Protein AF-A0A2D4EUS8-F1 (afdb_monomer_lite)

Structure (mmCIF, N/CA/C/O backbone):
data_AF-A0A2D4EUS8-F1
#
_entry.id   AF-A0A2D4EUS8-F1
#
loop_
_atom_site.group_PDB
_atom_site.id
_atom_site.type_symbol
_atom_site.label_atom_id
_atom_site.label_alt_id
_atom_site.label_comp_id
_atom_site.label_asym_id
_atom_site.label_entity_id
_atom_site.label_seq_id
_atom_site.pdbx_PDB_ins_code
_atom_site.Cartn_x
_atom_site.Cartn_y
_atom_site.Cartn_z
_atom_site.occupancy
_atom_site.B_iso_or_equiv
_atom_site.auth_seq_id
_atom_site.auth_comp_id
_atom_site.auth_asym_id
_atom_site.auth_atom_id
_atom_site.pdbx_PDB_model_num
ATOM 1 N N . MET A 1 1 ? 1.108 4.127 0.262 1.00 89.00 1 MET A N 1
ATOM 2 C CA . MET A 1 1 ? 2.359 3.392 0.564 1.00 89.00 1 MET A CA 1
ATOM 3 C C . MET A 1 1 ? 3.486 3.825 -0.360 1.00 89.00 1 MET A C 1
ATOM 5 O O . MET A 1 1 ? 4.597 3.992 0.119 1.00 89.00 1 MET A O 1
ATOM 9 N N . ASP A 1 2 ? 3.203 4.086 -1.638 1.00 88.81 2 ASP A N 1
ATOM 10 C CA . ASP A 1 2 ? 4.191 4.491 -2.652 1.00 88.81 2 ASP A CA 1
ATOM 11 C C . ASP A 1 2 ? 5.095 5.674 -2.253 1.00 88.81 2 ASP A C 1
ATOM 13 O O . ASP A 1 2 ? 6.263 5.710 -2.619 1.00 88.81 2 ASP A O 1
ATOM 17 N N . SER A 1 3 ? 4.615 6.614 -1.435 1.00 90.88 3 SER A N 1
ATOM 18 C CA . SER A 1 3 ? 5.456 7.671 -0.846 1.00 90.88 3 SER A CA 1
ATOM 19 C C . SER A 1 3 ? 6.712 7.147 -0.132 1.00 90.88 3 SER A C 1
ATOM 21 O O . SER A 1 3 ? 7.719 7.844 -0.062 1.00 90.88 3 SER A O 1
ATOM 23 N N . PHE A 1 4 ? 6.666 5.925 0.398 1.00 93.81 4 PHE A N 1
ATOM 24 C CA . PHE A 1 4 ? 7.693 5.336 1.254 1.00 93.81 4 PHE A CA 1
ATOM 25 C C . PHE A 1 4 ? 8.655 4.400 0.508 1.00 93.81 4 PHE A C 1
ATOM 27 O O . PHE A 1 4 ? 9.356 3.621 1.151 1.00 93.81 4 PHE A O 1
ATOM 34 N N . TYR A 1 5 ? 8.751 4.473 -0.825 1.00 93.38 5 TYR A N 1
ATOM 35 C CA . TYR A 1 5 ? 9.851 3.817 -1.543 1.00 93.38 5 TYR A CA 1
ATOM 36 C C . TYR A 1 5 ? 11.209 4.268 -0.997 1.00 93.38 5 TYR A C 1
ATOM 38 O O . TYR A 1 5 ? 11.396 5.438 -0.642 1.00 93.38 5 TYR A O 1
ATOM 46 N N . LYS A 1 6 ? 12.170 3.348 -0.900 1.00 92.44 6 LYS A N 1
ATOM 47 C CA . LYS A 1 6 ? 13.540 3.655 -0.477 1.00 92.44 6 LYS A CA 1
ATOM 48 C C . LYS A 1 6 ? 14.249 4.531 -1.506 1.00 92.44 6 LYS A C 1
ATOM 50 O O . LYS A 1 6 ? 13.960 4.496 -2.701 1.00 92.44 6 LYS A O 1
ATOM 55 N N . VAL A 1 7 ? 15.216 5.307 -1.025 1.00 88.81 7 VAL A N 1
ATOM 56 C CA . VAL A 1 7 ? 16.141 6.024 -1.905 1.00 88.81 7 VAL A CA 1
ATOM 57 C C . VAL A 1 7 ? 17.074 5.000 -2.547 1.00 88.81 7 VAL A C 1
ATOM 59 O O . VAL A 1 7 ? 17.738 4.231 -1.852 1.00 88.81 7 VAL A O 1
ATOM 62 N N . LEU A 1 8 ? 17.090 4.969 -3.877 1.00 89.44 8 LEU A N 1
ATOM 63 C CA . LEU A 1 8 ? 17.915 4.045 -4.647 1.00 89.44 8 LEU A CA 1
ATOM 64 C C . LEU A 1 8 ? 19.364 4.546 -4.717 1.00 89.44 8 LEU A C 1
ATOM 66 O O . LEU A 1 8 ? 19.601 5.744 -4.878 1.00 89.44 8 LEU A O 1
ATOM 70 N N . ASN A 1 9 ? 20.325 3.623 -4.627 1.00 90.31 9 ASN A N 1
ATOM 71 C CA . ASN A 1 9 ? 21.724 3.907 -4.953 1.00 90.31 9 ASN A CA 1
ATOM 72 C C . ASN A 1 9 ? 21.897 4.035 -6.480 1.00 90.31 9 ASN A C 1
ATOM 74 O O . ASN A 1 9 ? 20.986 3.710 -7.240 1.00 90.31 9 ASN A O 1
ATOM 78 N N . LYS A 1 10 ? 23.067 4.499 -6.932 1.00 89.12 10 LYS A N 1
ATOM 79 C CA . LYS A 1 10 ? 23.323 4.763 -8.357 1.00 89.12 10 LYS A CA 1
ATOM 80 C C . LYS A 1 10 ? 23.057 3.540 -9.250 1.00 89.12 10 LYS A C 1
ATOM 82 O O . LYS A 1 10 ? 22.355 3.655 -10.244 1.00 89.12 10 LYS A O 1
ATOM 87 N N . GLU A 1 11 ? 23.526 2.366 -8.836 1.00 89.31 11 GLU A N 1
ATOM 88 C CA . GLU A 1 11 ? 23.312 1.107 -9.563 1.00 89.31 11 GLU A CA 1
ATOM 89 C C . GLU A 1 11 ? 21.820 0.755 -9.698 1.00 89.31 11 GLU A C 1
ATOM 91 O O . GLU A 1 11 ? 21.334 0.459 -10.788 1.00 89.31 11 GLU A O 1
ATOM 96 N N . LYS A 1 12 ? 21.047 0.849 -8.608 1.00 88.81 12 LYS A N 1
ATOM 97 C CA . LYS A 1 12 ? 19.600 0.583 -8.637 1.00 88.81 12 LYS A CA 1
ATOM 98 C C . LYS A 1 12 ? 18.831 1.636 -9.433 1.00 88.81 12 LYS A C 1
ATOM 100 O O . LYS A 1 12 ? 17.795 1.309 -10.003 1.00 88.81 12 LYS A O 1
ATOM 105 N N . GLN A 1 13 ? 19.309 2.881 -9.488 1.00 87.75 13 GLN A N 1
ATOM 106 C CA . GLN A 1 13 ? 18.720 3.915 -10.347 1.00 87.75 13 GLN A CA 1
ATOM 107 C C . GLN A 1 13 ? 18.917 3.590 -11.829 1.00 87.75 13 GLN A C 1
ATOM 109 O O . GLN A 1 13 ? 17.967 3.701 -12.601 1.00 87.75 13 GLN A O 1
ATOM 114 N N . GLU A 1 14 ? 20.108 3.132 -12.218 1.00 88.44 14 GLU A N 1
ATOM 115 C CA . GLU A 1 14 ? 20.389 2.683 -13.587 1.00 88.44 14 GLU A CA 1
ATOM 116 C C . GLU A 1 14 ? 19.516 1.471 -13.957 1.00 88.44 14 GLU A C 1
ATOM 118 O O . GLU A 1 14 ? 18.881 1.456 -15.013 1.00 88.44 14 GLU A O 1
ATOM 123 N N . GLN A 1 15 ? 19.375 0.501 -13.046 1.00 87.44 15 GLN A N 1
ATOM 124 C CA . GLN A 1 15 ? 18.443 -0.619 -13.221 1.00 87.44 15 GLN A CA 1
ATOM 125 C C . GLN A 1 15 ? 16.993 -0.136 -13.363 1.00 87.44 15 GLN A C 1
ATOM 127 O O . GLN A 1 15 ? 16.276 -0.595 -14.250 1.00 87.44 15 GLN A O 1
ATOM 132 N N . ALA A 1 16 ? 16.546 0.805 -12.530 1.00 85.38 16 ALA A N 1
ATOM 133 C CA . ALA A 1 16 ? 15.191 1.345 -12.591 1.00 85.38 16 ALA A CA 1
ATOM 134 C C . ALA A 1 16 ? 14.905 2.064 -13.918 1.00 85.38 16 ALA A C 1
ATOM 136 O O . ALA A 1 16 ? 13.847 1.835 -14.506 1.00 85.38 16 ALA A O 1
ATOM 137 N N . ALA A 1 17 ? 15.857 2.857 -14.421 1.00 83.44 17 ALA A N 1
ATOM 138 C CA . ALA A 1 17 ? 15.754 3.535 -15.713 1.00 83.44 17 ALA A CA 1
ATOM 139 C C . ALA A 1 17 ? 15.597 2.541 -16.879 1.00 83.44 17 ALA A C 1
ATOM 141 O O . ALA A 1 17 ? 14.839 2.789 -17.815 1.00 83.44 17 ALA A O 1
ATOM 142 N N . CYS A 1 18 ? 16.240 1.376 -16.781 1.00 84.12 18 CYS A N 1
ATOM 143 C CA . CYS A 1 18 ? 16.125 0.287 -17.752 1.00 84.12 18 CYS A CA 1
ATOM 144 C C . CYS A 1 18 ? 14.914 -0.643 -17.520 1.00 84.12 18 CYS A C 1
ATOM 146 O O . CYS A 1 18 ? 14.775 -1.644 -18.223 1.00 84.12 18 CYS A O 1
ATOM 148 N N . ASN A 1 19 ? 14.024 -0.335 -16.566 1.00 82.56 19 ASN A N 1
ATOM 149 C CA . ASN A 1 19 ? 12.919 -1.201 -16.116 1.00 82.56 19 ASN A CA 1
ATOM 150 C C . ASN A 1 19 ? 13.371 -2.572 -15.564 1.00 82.56 19 ASN A C 1
ATOM 152 O O . ASN A 1 19 ? 12.622 -3.546 -15.614 1.00 82.56 19 ASN A O 1
ATOM 156 N N . GLU A 1 20 ? 14.582 -2.636 -15.014 1.00 87.50 20 GLU A N 1
ATOM 157 C CA . GLU A 1 20 ? 15.247 -3.829 -14.471 1.00 87.50 20 GLU A CA 1
ATOM 158 C C . GLU A 1 20 ? 15.265 -3.873 -12.931 1.00 87.50 20 GLU A C 1
ATOM 160 O O . GLU A 1 20 ? 15.902 -4.742 -12.340 1.00 87.50 20 GLU A O 1
ATOM 165 N N . TYR A 1 21 ? 14.559 -2.956 -12.263 1.00 88.31 21 TYR A N 1
ATOM 166 C CA . TYR A 1 21 ? 14.436 -2.922 -10.804 1.00 88.31 21 TYR A CA 1
ATOM 167 C C . TYR A 1 21 ? 13.045 -3.376 -10.334 1.00 88.31 21 TYR A C 1
ATOM 169 O O . TYR A 1 21 ? 12.018 -2.934 -10.863 1.00 88.31 21 TYR A O 1
ATOM 177 N N . ASN A 1 22 ? 13.011 -4.232 -9.307 1.00 90.31 22 ASN A N 1
ATOM 178 C CA . ASN A 1 22 ? 11.773 -4.749 -8.728 1.00 90.31 22 ASN A CA 1
ATOM 179 C C . ASN A 1 22 ? 11.226 -3.812 -7.639 1.00 90.31 22 ASN A C 1
ATOM 181 O O . ASN A 1 22 ? 11.621 -3.890 -6.476 1.00 90.31 22 ASN A O 1
ATOM 185 N N . PHE A 1 23 ? 10.290 -2.945 -8.023 1.00 89.81 23 PHE A N 1
ATOM 186 C CA . PHE A 1 23 ? 9.571 -2.067 -7.094 1.00 89.81 23 PHE A CA 1
ATOM 187 C C . PHE A 1 23 ? 8.483 -2.793 -6.290 1.00 89.81 23 PHE A C 1
ATOM 189 O O . PHE A 1 23 ? 8.034 -2.282 -5.274 1.00 89.81 23 PHE A O 1
ATOM 196 N N . ASP A 1 24 ? 8.069 -3.984 -6.710 1.00 90.75 24 ASP A N 1
ATOM 197 C CA . ASP A 1 24 ? 7.002 -4.744 -6.061 1.00 90.75 24 ASP A CA 1
ATOM 198 C C . ASP A 1 24 ? 7.549 -5.704 -4.977 1.00 90.75 24 ASP A C 1
ATOM 200 O O . ASP A 1 24 ? 6.788 -6.429 -4.342 1.00 90.75 24 ASP A O 1
ATOM 204 N N . HIS A 1 25 ? 8.866 -5.701 -4.726 1.00 93.12 25 HIS A N 1
ATOM 205 C CA . HIS A 1 25 ? 9.494 -6.457 -3.638 1.00 93.12 25 HIS A CA 1
ATOM 206 C C . HIS A 1 25 ? 9.389 -5.702 -2.294 1.00 93.12 25 HIS A C 1
ATOM 208 O O . HIS A 1 25 ? 9.617 -4.488 -2.274 1.00 93.12 25 HIS A O 1
ATOM 214 N N . PRO A 1 26 ? 9.153 -6.379 -1.148 1.00 92.94 26 PRO A N 1
ATOM 215 C CA . PRO A 1 26 ? 9.093 -5.731 0.170 1.00 92.94 26 PRO A CA 1
ATOM 216 C C . PRO A 1 26 ? 10.292 -4.829 0.490 1.00 92.94 26 PRO A C 1
ATOM 218 O O . PRO A 1 26 ? 10.122 -3.725 1.005 1.00 92.94 26 PRO A O 1
ATOM 221 N N . ASP A 1 27 ? 11.501 -5.235 0.100 1.00 92.81 27 ASP A N 1
ATOM 222 C CA . ASP A 1 27 ? 12.717 -4.445 0.341 1.00 92.81 27 ASP A CA 1
ATOM 223 C C . ASP A 1 27 ? 12.752 -3.091 -0.370 1.00 92.81 27 ASP A C 1
ATOM 225 O O . ASP A 1 27 ? 13.546 -2.235 0.034 1.00 92.81 27 ASP A O 1
ATOM 229 N N . ALA A 1 28 ? 11.924 -2.875 -1.396 1.00 92.69 28 ALA A N 1
ATOM 230 C CA . ALA A 1 28 ? 11.816 -1.587 -2.073 1.00 92.69 28 ALA A CA 1
ATOM 231 C C . ALA A 1 28 ? 11.189 -0.510 -1.169 1.00 92.69 28 ALA A C 1
ATOM 233 O O . ALA A 1 28 ? 11.387 0.682 -1.410 1.00 92.69 28 ALA A O 1
ATOM 234 N N . PHE A 1 29 ? 10.477 -0.909 -0.110 1.00 94.38 29 PHE A N 1
ATOM 235 C CA . PHE A 1 29 ? 9.773 -0.010 0.797 1.00 94.38 29 PHE A CA 1
ATOM 236 C C . PHE A 1 29 ? 10.516 0.196 2.116 1.00 94.38 29 PHE A C 1
ATOM 238 O O . PHE A 1 29 ? 11.162 -0.695 2.668 1.00 94.38 29 PHE A O 1
ATOM 245 N N . ASP A 1 30 ? 10.407 1.413 2.632 1.00 94.88 30 ASP A N 1
ATOM 246 C CA . ASP A 1 30 ? 10.913 1.843 3.929 1.00 94.88 30 ASP A CA 1
ATOM 247 C C . ASP A 1 30 ? 9.823 1.646 4.995 1.00 94.88 30 ASP A C 1
ATOM 249 O O . ASP A 1 30 ? 9.085 2.574 5.344 1.00 94.88 30 ASP A O 1
ATOM 253 N N . PHE A 1 31 ? 9.660 0.395 5.443 1.00 94.50 31 PHE A N 1
ATOM 254 C CA . PHE A 1 31 ? 8.632 0.025 6.421 1.00 94.50 31 PHE A CA 1
ATOM 255 C C . PHE A 1 31 ? 8.837 0.709 7.774 1.00 94.50 31 PHE A C 1
ATOM 257 O O . PHE A 1 31 ? 7.851 1.113 8.384 1.00 94.50 31 PHE A O 1
ATOM 264 N N . ASP A 1 32 ? 10.081 0.911 8.211 1.00 94.88 32 ASP A N 1
ATOM 265 C CA . ASP A 1 32 ? 10.383 1.568 9.486 1.00 94.88 32 ASP A CA 1
ATOM 266 C C . ASP A 1 32 ? 9.883 3.017 9.487 1.00 94.88 32 ASP A C 1
ATOM 268 O O . ASP A 1 32 ? 9.164 3.446 10.400 1.00 94.88 32 ASP A O 1
ATOM 272 N N . LEU A 1 33 ? 10.184 3.771 8.419 1.00 94.25 33 LEU A N 1
ATOM 273 C CA . LEU A 1 33 ? 9.666 5.127 8.251 1.00 94.25 33 LEU A CA 1
ATOM 274 C C . LEU A 1 33 ? 8.136 5.127 8.197 1.00 94.25 33 LEU A C 1
ATOM 276 O O . LEU A 1 33 ? 7.499 5.934 8.877 1.00 94.25 33 LEU A O 1
ATOM 280 N N . LEU A 1 34 ? 7.545 4.213 7.428 1.00 94.50 34 LEU A N 1
ATOM 281 C CA . LEU A 1 34 ? 6.099 4.096 7.259 1.00 94.50 34 LEU A CA 1
ATOM 282 C C . LEU A 1 34 ? 5.384 3.827 8.592 1.00 94.50 34 LEU A C 1
ATOM 284 O O . LEU A 1 34 ? 4.454 4.554 8.949 1.00 94.50 34 LEU A O 1
ATOM 288 N N . ILE A 1 35 ? 5.846 2.834 9.353 1.00 95.50 35 ILE A N 1
ATOM 289 C CA . ILE A 1 35 ? 5.314 2.461 10.670 1.00 95.50 35 ILE A CA 1
ATOM 290 C C . ILE A 1 35 ? 5.446 3.636 11.640 1.00 95.50 35 ILE A C 1
ATOM 292 O O . ILE A 1 35 ? 4.489 3.973 12.343 1.00 95.50 35 ILE A O 1
ATOM 296 N N . SER A 1 36 ? 6.596 4.320 11.646 1.00 95.25 36 SER A N 1
ATOM 297 C CA . SER A 1 36 ? 6.806 5.491 12.503 1.00 95.25 36 SER A CA 1
ATOM 298 C C . SER A 1 36 ? 5.823 6.629 12.194 1.00 95.25 36 SER A C 1
ATOM 300 O O . SER A 1 36 ? 5.331 7.295 13.110 1.00 95.25 36 SER A O 1
ATOM 302 N N . VAL A 1 37 ? 5.506 6.843 10.913 1.00 94.06 37 VAL A N 1
ATOM 303 C CA . VAL A 1 37 ? 4.560 7.868 10.464 1.00 94.06 37 VAL A CA 1
ATOM 304 C C . VAL A 1 37 ? 3.134 7.486 10.842 1.00 94.06 37 VAL A C 1
ATOM 306 O O . VAL A 1 37 ? 2.423 8.318 11.404 1.00 94.06 37 VAL A O 1
ATOM 309 N N . LEU A 1 38 ? 2.724 6.237 10.608 1.00 93.06 38 LEU A N 1
ATOM 310 C CA . LEU A 1 38 ? 1.387 5.769 10.980 1.00 93.06 38 LEU A CA 1
ATOM 311 C C . LEU A 1 38 ? 1.153 5.810 12.491 1.00 93.06 38 LEU A C 1
ATOM 313 O O . LEU A 1 38 ? 0.083 6.235 12.917 1.00 93.06 38 LEU A O 1
ATOM 317 N N . ARG A 1 39 ? 2.150 5.458 13.313 1.00 94.31 39 ARG A N 1
ATOM 318 C CA . ARG A 1 39 ? 2.056 5.595 14.778 1.00 94.31 39 ARG A CA 1
ATOM 319 C C . ARG A 1 39 ? 1.792 7.038 15.201 1.00 94.31 39 ARG A C 1
ATOM 321 O O . ARG A 1 39 ? 0.846 7.297 15.938 1.00 94.31 39 ARG A O 1
ATOM 328 N N . LYS A 1 40 ? 2.574 7.988 14.678 1.00 92.94 40 LYS A N 1
ATOM 329 C CA . LYS A 1 40 ? 2.393 9.423 14.965 1.00 92.94 40 LYS A CA 1
ATOM 330 C C . LYS A 1 40 ? 1.029 9.936 14.507 1.00 92.94 40 LYS A C 1
ATOM 332 O O . LYS A 1 40 ? 0.410 10.726 15.214 1.00 92.94 40 LYS A O 1
ATOM 337 N N . LEU A 1 41 ? 0.562 9.480 13.347 1.00 91.38 41 LEU A N 1
ATOM 338 C CA . LEU A 1 41 ? -0.759 9.828 12.840 1.00 91.38 41 LEU A CA 1
ATOM 339 C C . LEU A 1 41 ? -1.884 9.272 13.719 1.00 91.38 41 LEU A C 1
ATOM 341 O O . LEU A 1 41 ? -2.826 10.009 14.000 1.00 91.38 41 LEU A O 1
ATOM 345 N N . LYS A 1 42 ? -1.772 8.021 14.198 1.00 88.38 42 LYS A N 1
ATOM 346 C CA . LYS A 1 42 ? -2.721 7.458 15.172 1.00 88.38 42 LYS A CA 1
ATOM 347 C C . LYS A 1 42 ? -2.741 8.314 16.440 1.00 88.38 42 LYS A C 1
ATOM 349 O O . LYS A 1 42 ? -3.813 8.683 16.890 1.00 88.38 42 LYS A O 1
ATOM 354 N N . GLU A 1 43 ? -1.588 8.757 16.941 1.00 89.75 43 GLU A N 1
ATOM 355 C CA . GLU A 1 43 ? -1.489 9.690 18.080 1.00 89.75 43 GLU A CA 1
ATOM 356 C C . GLU A 1 43 ? -2.063 11.104 17.818 1.00 89.75 43 GLU A C 1
ATOM 358 O O . GLU A 1 43 ? -1.983 11.966 18.694 1.00 89.75 43 GLU A O 1
ATOM 363 N N . GLY A 1 44 ? -2.606 11.383 16.627 1.00 85.94 44 GLY A N 1
ATOM 364 C CA . GLY A 1 44 ? -3.165 12.686 16.259 1.00 85.94 44 GLY A CA 1
ATOM 365 C C . GLY A 1 44 ? -2.111 13.759 15.967 1.00 85.94 44 GLY A C 1
ATOM 366 O O . GLY A 1 44 ? -2.446 14.936 15.823 1.00 85.94 44 GLY A O 1
ATOM 367 N N . LYS A 1 45 ? -0.830 13.385 15.871 1.00 88.75 45 LYS A N 1
ATOM 368 C CA . LYS A 1 45 ? 0.261 14.321 15.579 1.00 88.75 45 LYS A CA 1
ATOM 369 C C . LYS A 1 45 ? 0.327 14.608 14.083 1.00 88.75 45 LYS A C 1
ATOM 371 O O . LYS A 1 45 ? 0.110 13.728 13.252 1.00 88.75 45 LYS A O 1
ATOM 376 N N . SER A 1 46 ? 0.691 15.839 13.735 1.00 90.88 46 SER A N 1
ATOM 377 C CA . SER A 1 46 ? 1.034 16.172 12.356 1.00 90.88 46 SER A CA 1
ATOM 378 C C . SER A 1 46 ? 2.354 15.510 11.959 1.00 90.88 46 SER A C 1
ATOM 380 O O . SER A 1 46 ? 3.304 15.419 12.742 1.00 90.88 46 SER A O 1
ATOM 382 N N . VAL A 1 47 ? 2.412 15.031 10.722 1.00 93.06 47 VAL A N 1
ATOM 383 C CA . VAL A 1 47 ? 3.571 14.326 10.170 1.00 93.06 47 VAL A CA 1
ATOM 384 C C . VAL A 1 47 ? 3.945 14.903 8.815 1.00 93.06 47 VAL A C 1
ATOM 386 O O . VAL A 1 47 ? 3.108 15.419 8.075 1.00 93.06 47 VAL A O 1
ATOM 389 N N . LYS A 1 48 ? 5.226 14.783 8.477 1.00 91.62 48 LYS A N 1
ATOM 390 C CA . LYS A 1 48 ? 5.733 15.054 7.135 1.00 91.62 48 LYS A CA 1
ATOM 391 C C . LYS A 1 48 ? 5.861 13.728 6.399 1.00 91.62 48 LYS A C 1
ATOM 393 O O . LYS A 1 48 ? 6.572 12.839 6.862 1.00 91.62 48 LYS A O 1
ATOM 398 N N . VAL A 1 49 ? 5.179 13.606 5.270 1.00 91.75 49 VAL A N 1
ATOM 399 C CA . VAL A 1 49 ? 5.215 12.434 4.395 1.00 91.75 49 VAL A CA 1
ATOM 400 C C . VAL A 1 49 ? 6.044 12.768 3.156 1.00 91.75 49 VAL A C 1
ATOM 402 O O . VAL A 1 49 ? 5.834 13.830 2.562 1.00 91.75 49 VAL A O 1
ATOM 405 N N . PRO A 1 50 ? 6.997 11.907 2.765 1.00 91.62 50 PRO A N 1
ATOM 406 C CA . PRO A 1 50 ? 7.788 12.128 1.562 1.00 91.62 50 PRO A CA 1
ATOM 407 C C . PRO A 1 50 ? 6.910 12.048 0.306 1.00 91.62 50 PRO A C 1
ATOM 409 O O . PRO A 1 50 ? 5.944 11.282 0.241 1.00 91.62 50 PRO A O 1
ATOM 412 N N . VAL A 1 51 ? 7.255 12.832 -0.711 1.00 89.12 51 VAL A N 1
ATOM 413 C CA . VAL A 1 51 ? 6.647 12.725 -2.043 1.00 89.12 51 VAL A CA 1
ATOM 414 C C . VAL A 1 51 ? 7.591 11.919 -2.929 1.00 89.12 51 VAL A C 1
ATOM 416 O O . VAL A 1 51 ? 8.769 12.254 -3.033 1.00 89.12 51 VAL A O 1
ATOM 419 N N . TYR A 1 52 ? 7.098 10.844 -3.543 1.00 88.00 52 TYR A N 1
ATOM 420 C CA . TYR A 1 52 ? 7.888 10.012 -4.452 1.00 88.00 52 TYR A CA 1
ATOM 421 C C . TYR A 1 52 ? 7.581 10.369 -5.905 1.00 88.00 52 TYR A C 1
ATOM 423 O O . TYR A 1 52 ? 6.414 10.431 -6.294 1.00 88.00 52 TYR A O 1
ATOM 431 N N . ASP A 1 53 ? 8.626 10.583 -6.700 1.00 84.56 53 ASP A N 1
ATOM 432 C CA . ASP A 1 53 ? 8.517 10.835 -8.131 1.00 84.56 53 ASP A CA 1
ATOM 433 C C . ASP A 1 53 ? 8.818 9.553 -8.918 1.00 84.56 53 ASP A C 1
ATOM 435 O O . ASP A 1 53 ? 9.928 9.016 -8.907 1.00 84.56 53 ASP A O 1
ATOM 439 N N . PHE A 1 54 ? 7.802 9.069 -9.631 1.00 80.69 54 PHE A N 1
ATOM 440 C CA . PHE A 1 54 ? 7.875 7.858 -10.448 1.00 80.69 54 PHE A CA 1
ATOM 441 C C . PHE A 1 54 ? 8.643 8.046 -11.759 1.00 80.69 54 PHE A C 1
ATOM 443 O O . PHE A 1 54 ? 8.980 7.049 -12.394 1.00 80.69 54 PHE A O 1
ATOM 450 N N . THR A 1 55 ? 8.883 9.291 -12.172 1.00 79.62 55 THR A N 1
ATOM 451 C CA . THR A 1 55 ? 9.618 9.626 -13.398 1.00 79.62 55 THR A CA 1
ATOM 452 C C . THR A 1 55 ? 11.115 9.534 -13.146 1.00 79.62 55 THR A C 1
ATOM 454 O O . THR A 1 55 ? 11.839 8.898 -13.905 1.00 79.62 55 THR A O 1
ATOM 457 N N . THR A 1 56 ? 11.571 10.127 -12.041 1.00 80.81 56 THR A N 1
ATOM 458 C CA . THR A 1 56 ? 12.987 10.134 -11.642 1.00 80.81 56 THR A CA 1
ATOM 459 C C . THR A 1 56 ? 13.369 8.981 -10.713 1.00 80.81 56 THR A C 1
ATOM 461 O O . THR A 1 56 ? 14.535 8.851 -10.349 1.00 80.81 56 THR A O 1
ATOM 464 N N . HIS A 1 57 ? 12.406 8.144 -10.312 1.00 81.88 57 HIS A N 1
ATOM 465 C CA . HIS A 1 57 ? 12.598 7.041 -9.366 1.00 81.88 57 HIS A CA 1
ATOM 466 C C . HIS A 1 57 ? 13.231 7.472 -8.034 1.00 81.88 57 HIS A C 1
ATOM 468 O O . HIS A 1 57 ? 14.006 6.732 -7.418 1.00 81.88 57 HIS A O 1
ATOM 474 N N . SER A 1 58 ? 12.886 8.673 -7.567 1.00 85.88 58 SER A N 1
ATOM 475 C CA . SER A 1 58 ? 13.526 9.312 -6.420 1.00 85.88 58 SER A CA 1
ATOM 476 C C . SER A 1 58 ? 12.516 9.968 -5.474 1.00 85.88 58 SER A C 1
ATOM 478 O O . SER A 1 58 ? 11.365 10.227 -5.828 1.00 85.88 58 SER A O 1
ATOM 480 N N . ARG A 1 59 ? 12.939 10.224 -4.229 1.00 87.06 59 ARG A N 1
ATOM 481 C CA . ARG A 1 59 ? 12.157 11.043 -3.294 1.00 87.06 59 ARG A CA 1
ATOM 482 C C . ARG A 1 59 ? 12.371 12.517 -3.637 1.00 87.06 59 ARG A C 1
ATOM 484 O O . ARG A 1 59 ? 13.511 12.970 -3.727 1.00 87.06 59 ARG A O 1
ATOM 491 N N . SER A 1 60 ? 11.278 13.259 -3.769 1.00 86.50 60 SER A N 1
ATOM 492 C CA . SER A 1 60 ? 11.316 14.713 -3.891 1.00 86.50 60 SER A CA 1
ATOM 493 C C . SER A 1 60 ? 11.909 15.345 -2.628 1.00 86.50 60 SER A C 1
ATOM 495 O O . SER A 1 60 ? 11.833 14.791 -1.528 1.00 86.50 60 SER A O 1
ATOM 497 N N . LYS A 1 61 ? 12.480 16.544 -2.784 1.00 84.69 61 LYS A N 1
ATOM 498 C CA . LYS A 1 61 ? 12.895 17.389 -1.651 1.00 84.69 61 LYS A CA 1
ATOM 499 C C . LYS A 1 61 ? 11.691 17.940 -0.884 1.00 84.69 61 LYS A C 1
ATOM 501 O O . LYS A 1 61 ? 11.830 18.361 0.264 1.00 84.69 61 LYS A O 1
ATOM 506 N N . GLU A 1 62 ? 10.526 17.948 -1.521 1.00 86.94 62 GLU A N 1
ATOM 507 C CA . GLU A 1 62 ? 9.282 18.422 -0.940 1.00 86.94 62 GLU A CA 1
ATOM 508 C C . GLU A 1 62 ? 8.634 17.362 -0.051 1.00 86.94 62 GLU A C 1
ATOM 510 O O . GLU A 1 62 ? 8.642 16.161 -0.334 1.00 86.94 62 GLU A O 1
ATOM 515 N N . TRP A 1 63 ? 8.029 17.840 1.033 1.00 89.44 63 TRP A N 1
ATOM 516 C CA . TRP A 1 63 ? 7.316 17.015 1.994 1.00 89.44 63 TRP A CA 1
ATOM 517 C C . TRP A 1 63 ? 5.866 17.459 2.060 1.00 89.44 63 TRP A C 1
ATOM 519 O O . TRP A 1 63 ? 5.578 18.648 2.203 1.00 89.44 63 TRP A O 1
ATOM 529 N N . LYS A 1 64 ? 4.950 16.495 2.035 1.00 90.62 64 LYS A N 1
ATOM 530 C CA . LYS A 1 64 ? 3.533 16.750 2.265 1.00 90.62 64 LYS A CA 1
ATOM 531 C C . LYS A 1 64 ? 3.254 16.711 3.761 1.00 90.62 64 LYS A C 1
ATOM 533 O O . LYS A 1 64 ? 3.545 15.715 4.422 1.00 90.62 64 LYS A O 1
ATOM 538 N N . ILE A 1 65 ? 2.682 17.780 4.303 1.00 90.62 65 ILE A N 1
ATOM 539 C CA . ILE A 1 65 ? 2.221 17.793 5.693 1.00 90.62 65 ILE A CA 1
ATOM 540 C C . ILE A 1 65 ? 0.847 17.130 5.740 1.00 90.62 65 ILE A C 1
ATOM 542 O O . ILE A 1 65 ? -0.064 17.526 5.014 1.00 90.62 65 ILE A O 1
ATOM 546 N N . ILE A 1 66 ? 0.713 16.114 6.587 1.00 89.50 66 ILE A N 1
ATOM 547 C CA . ILE A 1 66 ? -0.558 15.452 6.870 1.00 89.50 66 ILE A CA 1
ATOM 548 C C . ILE A 1 66 ? -0.878 15.678 8.342 1.00 89.50 66 ILE A C 1
ATOM 550 O O . ILE A 1 66 ? -0.050 15.428 9.221 1.00 89.50 66 ILE A O 1
ATOM 554 N N . TYR A 1 67 ? -2.076 16.188 8.596 1.00 85.19 67 TYR A N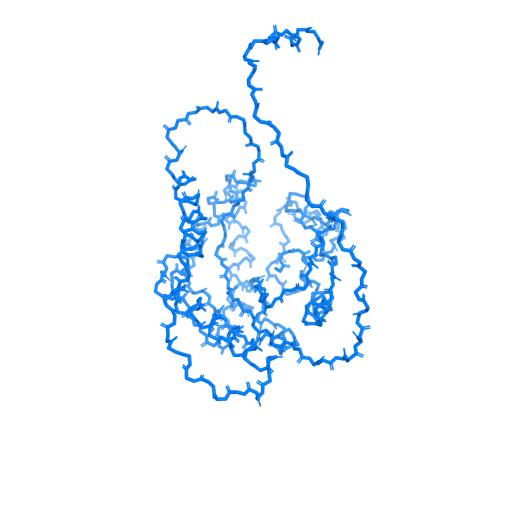 1
ATOM 555 C CA . TYR A 1 67 ? -2.600 16.385 9.940 1.00 85.19 67 TYR A CA 1
ATOM 556 C C . TYR A 1 67 ? -3.312 15.117 10.409 1.00 85.19 67 TYR A C 1
ATOM 558 O O . TYR A 1 67 ? -3.824 14.354 9.588 1.00 85.19 67 TYR A O 1
ATOM 566 N N . GLY A 1 68 ? -3.336 14.899 11.725 1.00 80.00 68 GLY A N 1
ATOM 567 C CA . GLY A 1 68 ? -4.127 13.824 12.312 1.00 80.00 68 GLY A CA 1
ATOM 568 C C . GLY A 1 68 ? -5.595 13.946 11.898 1.00 80.00 68 GLY A C 1
ATOM 569 O O . GLY A 1 68 ? -6.142 15.048 11.844 1.00 80.00 68 GLY A O 1
ATOM 570 N N . ALA A 1 69 ? -6.213 12.812 11.588 1.00 83.44 69 ALA A N 1
ATOM 571 C CA . ALA A 1 69 ? -7.610 12.713 11.194 1.00 83.44 69 ALA A CA 1
ATOM 572 C C . ALA A 1 69 ? -8.274 11.566 11.959 1.00 83.44 69 ALA A C 1
ATOM 574 O O . ALA A 1 69 ? -7.609 10.600 12.329 1.00 83.44 69 ALA A O 1
ATOM 575 N N . ASN A 1 70 ? -9.592 11.649 12.148 1.00 84.50 70 ASN A N 1
ATOM 576 C CA . ASN A 1 70 ? -10.360 10.597 12.825 1.00 84.50 70 ASN A CA 1
ATOM 577 C C . ASN A 1 70 ? -10.424 9.296 12.005 1.00 84.50 70 ASN A C 1
ATOM 579 O O . ASN A 1 70 ? -10.700 8.232 12.548 1.0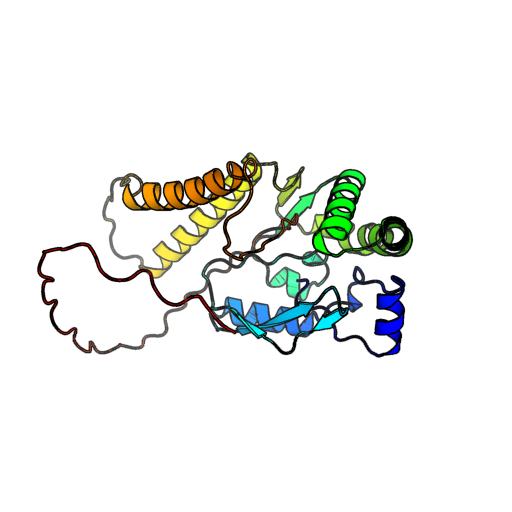0 84.50 70 ASN A O 1
ATOM 583 N N . VAL A 1 71 ? -10.191 9.388 10.692 1.00 87.56 71 VAL A N 1
ATOM 584 C CA . VAL A 1 71 ? -10.127 8.251 9.772 1.00 87.56 71 VAL A CA 1
ATOM 585 C C . VAL A 1 71 ? -8.885 8.397 8.913 1.00 87.56 71 VAL A C 1
ATOM 587 O O . VAL A 1 71 ? -8.652 9.460 8.335 1.00 87.56 71 VAL A O 1
ATOM 590 N N . ILE A 1 72 ? -8.110 7.319 8.803 1.00 90.31 72 ILE A N 1
ATOM 591 C CA . ILE A 1 72 ? -6.907 7.284 7.980 1.00 90.31 72 ILE A CA 1
ATOM 592 C C . ILE A 1 72 ? -7.037 6.137 6.990 1.00 90.31 72 ILE A C 1
ATOM 594 O O . ILE A 1 72 ? -7.031 4.959 7.342 1.00 90.31 72 ILE A O 1
ATOM 598 N N . VAL A 1 73 ? -7.126 6.490 5.713 1.00 91.38 73 VAL A N 1
ATOM 599 C CA . VAL A 1 73 ? -7.068 5.505 4.638 1.00 91.38 73 VAL A CA 1
ATOM 600 C C . VAL A 1 73 ? -5.604 5.300 4.278 1.00 91.38 73 VAL A C 1
ATOM 602 O O . VAL A 1 73 ? -4.967 6.175 3.691 1.00 91.38 73 VAL A O 1
ATOM 605 N N . PHE A 1 74 ? -5.069 4.148 4.667 1.00 92.38 74 PHE A N 1
ATOM 606 C CA . PHE A 1 74 ? -3.740 3.710 4.273 1.00 92.38 74 PHE A CA 1
ATOM 607 C C . PHE A 1 74 ? -3.862 2.678 3.152 1.00 92.38 74 PHE A C 1
ATOM 609 O O . PHE A 1 74 ? -4.552 1.676 3.307 1.00 92.38 74 PHE A O 1
ATOM 616 N N . GLU A 1 75 ? -3.193 2.945 2.032 1.00 91.19 75 GLU A N 1
ATOM 617 C CA . GLU A 1 75 ? -3.271 2.132 0.819 1.00 91.19 75 GLU A CA 1
ATOM 618 C C . GLU A 1 75 ? -1.897 1.727 0.304 1.00 91.19 75 GLU A C 1
ATOM 620 O O . GLU A 1 75 ? -0.933 2.483 0.454 1.00 91.19 75 GLU A O 1
ATOM 625 N N . GLY A 1 76 ? -1.804 0.546 -0.305 1.00 91.44 76 GLY A N 1
ATOM 626 C CA . GLY A 1 76 ? -0.565 0.027 -0.870 1.00 91.44 76 GLY A CA 1
ATOM 627 C C . GLY A 1 76 ? -0.630 -1.453 -1.217 1.00 91.44 76 GLY A C 1
ATOM 628 O O . GLY A 1 76 ? -1.347 -2.212 -0.568 1.00 91.44 76 GLY A O 1
ATOM 629 N N . ILE A 1 77 ? 0.175 -1.863 -2.199 1.00 91.88 77 ILE A N 1
ATOM 630 C CA . ILE A 1 77 ? 0.255 -3.250 -2.684 1.00 91.88 77 ILE A CA 1
ATOM 631 C C . ILE A 1 77 ? 0.781 -4.248 -1.641 1.00 91.88 77 ILE A C 1
ATOM 633 O O . ILE A 1 77 ? 0.453 -5.422 -1.709 1.00 91.88 77 ILE A O 1
ATOM 637 N N . LEU A 1 78 ? 1.570 -3.788 -0.666 1.00 93.06 78 LEU A N 1
ATOM 638 C CA . LEU A 1 78 ? 2.192 -4.617 0.374 1.00 93.06 78 LEU A CA 1
ATOM 639 C C . LEU A 1 78 ? 1.775 -4.169 1.782 1.00 93.06 78 LEU A C 1
ATOM 641 O O . LEU A 1 78 ? 2.512 -4.347 2.753 1.00 93.06 78 LEU A O 1
ATOM 645 N N . SER A 1 79 ? 0.579 -3.586 1.906 1.00 93.12 79 SER A N 1
ATOM 646 C CA . SER A 1 79 ? 0.057 -3.080 3.184 1.00 93.12 79 SER A CA 1
ATOM 647 C C . SER A 1 79 ? -0.072 -4.173 4.245 1.00 93.12 79 SER A C 1
ATOM 649 O O . SER A 1 79 ? 0.046 -3.894 5.435 1.00 93.12 79 SER A O 1
ATOM 651 N N . PHE A 1 80 ? -0.277 -5.420 3.816 1.00 93.44 80 PHE A N 1
ATOM 652 C CA . PHE A 1 80 ? -0.433 -6.584 4.688 1.00 93.44 80 PHE A CA 1
ATOM 653 C C . PHE A 1 80 ? 0.831 -7.455 4.774 1.00 93.44 80 PHE A C 1
ATOM 655 O O . PHE A 1 80 ? 0.816 -8.499 5.417 1.00 93.44 80 PHE A O 1
ATOM 662 N N . ALA A 1 81 ? 1.941 -7.047 4.149 1.00 91.19 81 ALA A N 1
ATOM 663 C CA . ALA A 1 81 ? 3.158 -7.860 4.105 1.00 91.19 81 ALA A CA 1
ATOM 664 C C . ALA A 1 81 ? 3.950 -7.838 5.426 1.00 91.19 81 ALA A C 1
ATOM 666 O O . ALA A 1 81 ? 4.620 -8.809 5.773 1.00 91.19 81 ALA A O 1
ATOM 667 N N . ASN A 1 82 ? 3.891 -6.732 6.174 1.00 94.31 82 ASN A N 1
ATOM 668 C CA . ASN A 1 82 ? 4.636 -6.559 7.420 1.00 94.31 82 ASN A CA 1
ATOM 669 C C . ASN A 1 82 ? 3.725 -6.767 8.645 1.00 94.31 82 ASN A C 1
ATOM 671 O O . ASN A 1 82 ? 2.679 -6.132 8.772 1.00 94.31 82 ASN A O 1
ATOM 675 N N . LYS A 1 83 ? 4.144 -7.635 9.576 1.00 93.69 83 LYS A N 1
ATOM 676 C CA . LYS A 1 83 ? 3.364 -7.987 10.777 1.00 93.69 83 LYS A CA 1
ATOM 677 C C . LYS A 1 83 ? 3.143 -6.812 11.734 1.00 93.69 83 LYS A C 1
ATOM 679 O O . LYS A 1 83 ? 2.069 -6.703 12.313 1.00 93.69 83 LYS A O 1
ATOM 684 N N . GLU A 1 84 ? 4.138 -5.948 11.909 1.00 95.00 84 GLU A N 1
ATOM 685 C CA . GLU A 1 84 ? 4.031 -4.769 12.776 1.00 95.00 84 GLU A CA 1
ATOM 686 C C . GLU A 1 84 ? 3.084 -3.732 12.165 1.00 95.00 84 GLU A C 1
ATOM 688 O O . GLU A 1 84 ? 2.259 -3.157 12.871 1.00 95.00 84 GL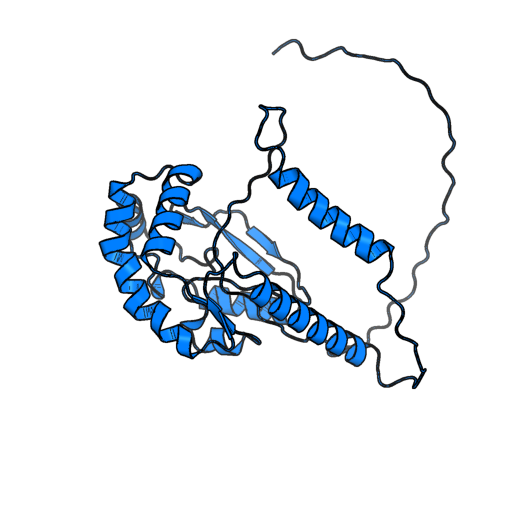U A O 1
ATOM 693 N N . LEU A 1 85 ? 3.134 -3.555 10.841 1.00 94.25 85 LEU A N 1
ATOM 694 C CA . LEU A 1 85 ? 2.176 -2.722 10.118 1.00 94.25 85 LEU A CA 1
ATOM 695 C C . LEU A 1 85 ? 0.747 -3.257 10.263 1.00 94.25 85 LEU A C 1
ATOM 697 O O . LEU A 1 85 ? -0.149 -2.486 10.593 1.00 94.25 85 LEU A O 1
ATOM 701 N N . LEU A 1 86 ? 0.541 -4.566 10.092 1.00 93.69 86 LEU A N 1
ATOM 702 C CA . LEU A 1 86 ? -0.767 -5.210 10.252 1.00 93.69 86 LEU A CA 1
ATOM 703 C C . LEU A 1 86 ? -1.399 -4.948 11.625 1.00 93.69 86 LEU A C 1
ATOM 705 O O . LEU A 1 86 ? -2.596 -4.694 11.700 1.00 93.69 86 LEU A O 1
ATOM 709 N N . GLN A 1 87 ? -0.605 -4.961 12.698 1.00 94.06 87 GLN A N 1
ATOM 710 C CA . GLN A 1 87 ? -1.085 -4.678 14.058 1.00 94.06 87 GLN A CA 1
ATOM 711 C C . GLN A 1 87 ? -1.558 -3.231 14.248 1.00 94.06 87 GLN A C 1
ATOM 713 O O . GLN A 1 87 ? -2.300 -2.943 15.185 1.00 94.06 87 GLN A O 1
ATOM 718 N N . LEU A 1 88 ? -1.129 -2.306 13.385 1.00 93.62 88 LEU A N 1
ATOM 719 C CA . LEU A 1 88 ? -1.578 -0.917 13.420 1.00 93.62 88 LEU A CA 1
ATOM 720 C C . LEU A 1 88 ? -2.896 -0.700 12.671 1.00 93.62 88 LEU A C 1
ATOM 722 O O . LEU A 1 88 ? -3.490 0.364 12.847 1.00 93.62 88 LEU A O 1
ATOM 726 N N . LEU A 1 89 ? -3.340 -1.647 11.841 1.00 92.81 89 LEU A N 1
ATOM 727 C CA . LEU A 1 89 ? -4.542 -1.511 11.022 1.00 92.81 89 LEU A CA 1
ATOM 728 C C . LEU A 1 89 ? -5.760 -2.059 11.766 1.00 92.81 89 LEU A C 1
ATOM 730 O O . LEU A 1 89 ? -5.805 -3.230 12.135 1.00 92.81 89 LEU A O 1
ATOM 734 N N . ASP A 1 90 ? -6.767 -1.212 11.954 1.00 91.62 90 ASP A N 1
ATOM 735 C CA . ASP A 1 90 ? -7.974 -1.582 12.700 1.00 91.62 90 ASP A CA 1
ATOM 736 C C . ASP A 1 90 ? -9.029 -2.271 11.812 1.00 91.62 90 ASP A C 1
ATOM 738 O O . ASP A 1 90 ? -9.861 -3.030 12.298 1.00 91.62 90 ASP A O 1
ATOM 742 N N . MET A 1 91 ? -8.974 -2.023 10.502 1.00 91.62 91 MET A N 1
ATOM 743 C CA . MET A 1 91 ? -9.780 -2.679 9.475 1.00 91.62 91 MET A CA 1
ATOM 744 C C . MET A 1 91 ? -8.870 -2.967 8.273 1.00 91.62 91 MET A C 1
ATOM 746 O O . MET A 1 91 ? -7.923 -2.226 8.007 1.00 91.62 91 MET A O 1
ATOM 750 N N . LYS A 1 92 ? -9.073 -4.105 7.608 1.00 94.81 92 LYS A N 1
ATOM 751 C CA . LYS A 1 92 ? -8.212 -4.586 6.519 1.00 94.81 92 LYS A CA 1
ATOM 752 C C . LYS A 1 92 ? -9.081 -5.001 5.343 1.00 94.81 92 LYS A C 1
ATOM 754 O O . LYS A 1 92 ? -9.742 -6.036 5.390 1.00 94.81 92 LYS A O 1
ATOM 759 N N . VAL A 1 93 ? -9.079 -4.195 4.284 1.00 93.69 93 VAL A N 1
ATOM 760 C CA . VAL A 1 93 ? -9.845 -4.474 3.063 1.00 93.69 93 VAL A CA 1
ATOM 761 C C . VAL A 1 93 ? -8.906 -4.878 1.934 1.00 93.69 93 VAL A C 1
ATOM 763 O O . VAL A 1 93 ? -8.087 -4.072 1.503 1.00 93.69 93 VAL A O 1
ATOM 766 N N . PHE A 1 94 ? -9.059 -6.087 1.400 1.00 93.94 94 PHE A N 1
ATOM 767 C CA . PHE A 1 94 ? -8.362 -6.530 0.194 1.00 93.94 94 PHE A CA 1
ATOM 768 C C . PHE A 1 94 ? -9.259 -6.329 -1.029 1.00 93.94 94 PHE A C 1
ATOM 770 O O . PHE A 1 94 ? -10.398 -6.779 -1.054 1.00 93.94 94 PHE A O 1
ATOM 777 N N . VAL A 1 95 ? -8.763 -5.651 -2.059 1.00 93.69 95 VAL A N 1
ATOM 778 C CA . VAL A 1 95 ? -9.478 -5.472 -3.326 1.00 93.69 95 VAL A CA 1
ATOM 779 C C . VAL A 1 95 ? -9.006 -6.544 -4.283 1.00 93.69 95 VAL A C 1
ATOM 781 O O . VAL A 1 95 ? -7.847 -6.525 -4.701 1.00 93.69 95 VAL A O 1
ATOM 784 N N . ASP A 1 96 ? -9.918 -7.447 -4.618 1.00 91.19 96 ASP A N 1
ATOM 785 C CA . ASP A 1 96 ? -9.656 -8.558 -5.514 1.00 91.19 96 ASP A CA 1
ATOM 786 C C . ASP A 1 96 ? -10.149 -8.239 -6.931 1.00 91.19 96 ASP A C 1
ATOM 788 O O . ASP A 1 96 ? -11.248 -7.715 -7.158 1.00 91.19 96 ASP A O 1
ATOM 792 N N . THR A 1 97 ? -9.273 -8.449 -7.904 1.00 90.31 97 THR A N 1
ATOM 793 C CA . THR A 1 97 ? -9.519 -8.171 -9.319 1.00 90.31 97 THR A CA 1
ATOM 794 C C . THR A 1 97 ? -8.566 -9.008 -10.153 1.00 90.31 97 THR A C 1
ATOM 796 O O . THR A 1 97 ? -7.356 -9.017 -9.900 1.00 90.31 97 THR A O 1
ATOM 799 N N . ASP A 1 98 ? -9.103 -9.612 -11.206 1.00 88.81 98 ASP A N 1
ATOM 800 C CA . ASP A 1 98 ? -8.354 -10.473 -12.110 1.00 88.81 98 ASP A CA 1
ATOM 801 C C . ASP A 1 98 ? -7.097 -9.788 -12.674 1.00 88.81 98 ASP A C 1
ATOM 803 O O . ASP A 1 98 ? -7.037 -8.573 -12.923 1.00 88.81 98 ASP A O 1
ATOM 807 N N . SER A 1 99 ? -6.036 -10.581 -12.822 1.00 89.31 99 SER A N 1
ATOM 808 C CA . SER A 1 99 ? -4.699 -10.110 -13.199 1.00 89.31 99 SER A CA 1
ATOM 809 C C . SER A 1 99 ? -4.657 -9.435 -14.572 1.00 89.31 99 SER A C 1
ATOM 811 O O . SER A 1 99 ? -3.899 -8.482 -14.759 1.00 89.31 99 SER A O 1
ATOM 813 N N . ASP A 1 100 ? -5.485 -9.884 -15.510 1.00 90.81 100 ASP A N 1
ATOM 814 C CA . ASP A 1 100 ? -5.638 -9.319 -16.852 1.00 90.81 100 ASP A CA 1
ATOM 815 C C . ASP A 1 100 ? -6.309 -7.936 -16.821 1.00 90.81 100 ASP A C 1
ATOM 817 O O . ASP A 1 100 ? -5.779 -6.979 -17.390 1.00 90.81 100 ASP A O 1
ATOM 821 N N . ILE A 1 101 ? -7.398 -7.776 -16.067 1.00 90.00 101 ILE A N 1
ATOM 822 C CA . ILE A 1 101 ? -8.070 -6.490 -15.853 1.00 90.00 101 ILE A CA 1
ATOM 823 C C . ILE A 1 101 ? -7.096 -5.500 -15.203 1.00 90.00 101 ILE A C 1
ATOM 825 O O . ILE A 1 101 ? -6.987 -4.343 -15.631 1.00 90.00 101 ILE A O 1
ATOM 829 N N . ARG A 1 102 ? -6.338 -5.944 -14.189 1.00 89.94 102 ARG A N 1
ATOM 830 C CA . ARG A 1 102 ? -5.301 -5.122 -13.543 1.00 89.94 102 ARG A CA 1
ATOM 831 C C . ARG A 1 102 ? -4.192 -4.727 -14.517 1.00 89.94 102 ARG A C 1
ATOM 833 O O . ARG A 1 102 ? -3.780 -3.565 -14.508 1.00 89.94 102 ARG A O 1
ATOM 840 N N . LEU A 1 103 ? -3.735 -5.647 -15.368 1.00 89.88 103 LEU A N 1
ATOM 841 C CA . LEU A 1 103 ? -2.723 -5.375 -16.390 1.00 89.88 103 LEU A CA 1
ATOM 842 C C . LEU A 1 103 ? -3.216 -4.343 -17.410 1.00 89.88 103 LEU A C 1
ATOM 844 O O . LEU A 1 103 ? -2.503 -3.379 -17.684 1.00 89.88 103 LEU A O 1
ATOM 848 N N . VAL A 1 104 ? -4.443 -4.478 -17.916 1.00 90.88 104 VAL A N 1
ATOM 849 C CA . VAL A 1 104 ? -5.034 -3.519 -18.864 1.00 90.88 104 VAL A CA 1
ATOM 850 C C . VAL A 1 104 ? -5.141 -2.127 -18.239 1.00 90.88 104 VAL A C 1
ATOM 852 O O . VAL A 1 104 ? -4.742 -1.135 -18.855 1.00 90.88 104 VAL A O 1
ATOM 855 N N . ARG A 1 105 ? -5.626 -2.036 -16.993 1.00 90.00 105 ARG A N 1
ATOM 856 C CA . ARG A 1 105 ? -5.694 -0.766 -16.248 1.00 90.00 105 ARG A CA 1
ATOM 857 C C . ARG A 1 105 ? -4.298 -0.165 -16.036 1.00 90.00 105 ARG A C 1
ATOM 859 O O . ARG A 1 105 ? -4.119 1.040 -16.209 1.00 90.00 105 ARG A O 1
ATOM 866 N N . ARG A 1 106 ? -3.297 -0.994 -15.712 1.00 89.62 106 ARG A N 1
ATOM 867 C CA . ARG A 1 106 ? -1.896 -0.568 -15.561 1.00 89.62 106 ARG A CA 1
ATOM 868 C C . ARG A 1 106 ? -1.309 -0.040 -16.866 1.00 89.62 106 ARG A C 1
ATOM 870 O O . ARG A 1 106 ? -0.701 1.023 -16.834 1.00 89.62 106 ARG A O 1
ATOM 877 N N . LEU A 1 107 ? -1.498 -0.751 -17.977 1.00 88.50 107 LEU A N 1
ATOM 878 C CA . LEU A 1 107 ? -0.997 -0.356 -19.295 1.00 88.50 107 LEU A CA 1
ATOM 879 C C . LEU A 1 107 ? -1.538 1.015 -19.696 1.00 88.50 107 LEU A C 1
ATOM 881 O O . LEU A 1 107 ? -0.752 1.917 -19.967 1.00 88.50 107 LEU A O 1
ATOM 885 N N . LYS A 1 108 ? -2.865 1.201 -19.648 1.00 89.12 108 LYS A N 1
ATOM 886 C CA . LYS A 1 108 ? -3.501 2.487 -19.984 1.00 89.12 108 LYS A CA 1
ATOM 887 C C . LYS A 1 108 ? -2.899 3.640 -19.182 1.00 89.12 108 LYS A C 1
ATOM 889 O O . LYS A 1 108 ? -2.490 4.643 -19.755 1.00 89.12 108 LYS A O 1
ATOM 894 N N . ARG A 1 109 ? -2.789 3.465 -17.865 1.00 86.56 109 ARG A N 1
ATOM 895 C CA . ARG A 1 109 ? -2.248 4.478 -16.957 1.00 86.56 109 ARG A CA 1
ATOM 896 C C . ARG A 1 109 ? -0.771 4.781 -17.218 1.00 86.56 109 ARG A C 1
ATOM 898 O O . ARG A 1 109 ? -0.393 5.941 -17.317 1.00 86.56 109 ARG A O 1
ATOM 905 N N . ASP A 1 110 ? 0.076 3.756 -17.304 1.00 83.94 110 ASP A N 1
ATOM 906 C CA . ASP A 1 110 ? 1.522 3.951 -17.446 1.00 83.94 110 ASP A CA 1
ATOM 907 C C . ASP A 1 110 ? 1.886 4.555 -18.822 1.00 83.94 110 ASP A C 1
ATOM 909 O O . ASP A 1 110 ? 2.850 5.313 -18.913 1.00 83.94 110 ASP A O 1
ATOM 913 N N . ILE A 1 111 ? 1.085 4.309 -19.866 1.00 86.69 111 ILE A N 1
ATOM 914 C CA . ILE A 1 111 ? 1.245 4.950 -21.182 1.00 86.69 111 ILE A CA 1
ATOM 915 C C . ILE A 1 111 ? 0.745 6.400 -21.142 1.00 86.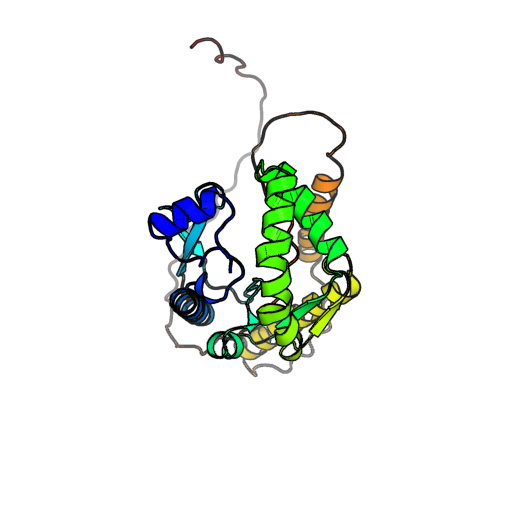69 111 ILE A C 1
ATOM 917 O O . ILE A 1 111 ? 1.490 7.316 -21.482 1.00 86.69 111 ILE A O 1
ATOM 921 N N . MET A 1 112 ? -0.501 6.624 -20.706 1.00 86.31 112 MET A N 1
ATOM 922 C CA . MET A 1 112 ? -1.155 7.937 -20.805 1.00 86.31 112 MET A CA 1
ATOM 923 C C . MET A 1 112 ? -0.614 8.964 -19.806 1.00 86.31 112 MET A C 1
ATOM 925 O O . MET A 1 112 ? -0.527 10.142 -20.133 1.00 86.31 112 MET A O 1
ATOM 929 N N . GLU A 1 113 ? -0.271 8.539 -18.590 1.00 80.94 113 GLU A N 1
ATOM 930 C CA . GLU A 1 113 ? 0.076 9.460 -17.497 1.00 80.94 113 GLU A CA 1
ATOM 931 C C . GLU A 1 113 ? 1.577 9.518 -17.211 1.00 80.94 113 GLU A C 1
ATOM 933 O O . GLU A 1 113 ? 2.051 10.494 -16.637 1.00 80.94 113 GLU A O 1
ATOM 938 N N . ARG A 1 114 ? 2.329 8.469 -17.570 1.00 78.88 114 ARG A N 1
ATOM 939 C CA . ARG A 1 114 ? 3.768 8.354 -17.266 1.00 78.88 114 ARG A CA 1
ATOM 940 C C . ARG A 1 114 ? 4.652 8.300 -18.512 1.00 78.88 114 ARG A C 1
ATOM 942 O O . ARG A 1 114 ? 5.868 8.227 -18.366 1.00 78.88 114 ARG A O 1
ATOM 949 N N . GLY A 1 115 ? 4.064 8.305 -19.712 1.00 82.88 115 GLY A N 1
ATOM 950 C CA . GLY A 1 115 ? 4.799 8.304 -20.979 1.00 82.88 115 GLY A CA 1
ATOM 951 C C . GLY A 1 115 ? 5.660 7.058 -21.205 1.00 82.88 115 GLY A C 1
ATOM 952 O O . GLY A 1 115 ? 6.702 7.151 -21.849 1.00 82.88 115 GLY A O 1
ATOM 953 N N . ARG A 1 116 ? 5.282 5.903 -20.639 1.00 81.69 116 ARG A N 1
ATOM 954 C CA . ARG A 1 116 ? 6.051 4.656 -20.776 1.00 81.69 116 ARG A CA 1
ATOM 955 C C . ARG A 1 116 ? 5.703 3.909 -22.061 1.00 81.69 116 ARG A C 1
ATOM 957 O O . ARG A 1 116 ? 4.553 3.898 -22.490 1.00 81.69 116 ARG A O 1
ATOM 964 N N . ASP A 1 117 ? 6.697 3.218 -22.616 1.00 88.81 117 ASP A N 1
ATO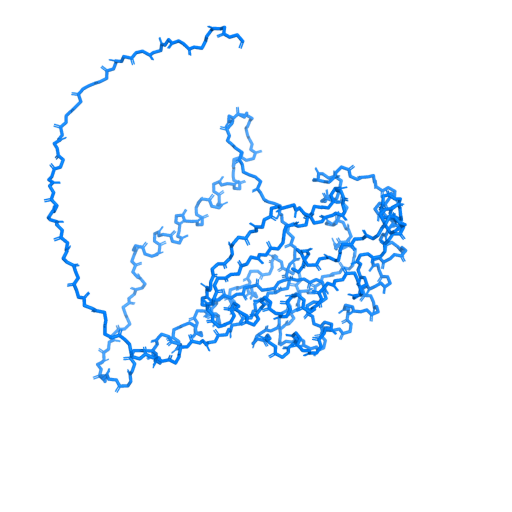M 965 C CA . ASP A 1 117 ? 6.511 2.334 -23.765 1.00 88.81 117 ASP A CA 1
ATOM 966 C C . ASP A 1 117 ? 5.806 1.019 -23.383 1.00 88.81 117 ASP A C 1
ATOM 968 O O . ASP A 1 117 ? 6.063 0.429 -22.327 1.00 88.81 117 ASP A O 1
ATOM 972 N N . VAL A 1 118 ? 4.947 0.530 -24.282 1.00 90.12 118 VAL A N 1
ATOM 973 C CA . VAL A 1 118 ? 4.144 -0.688 -24.095 1.00 90.12 118 VAL A CA 1
ATOM 974 C C . VAL A 1 118 ? 5.038 -1.902 -23.846 1.00 90.12 118 VAL A C 1
ATOM 976 O O . VAL A 1 118 ? 4.781 -2.676 -22.921 1.00 90.12 118 VAL A O 1
ATOM 979 N N . SER A 1 119 ? 6.100 -2.067 -24.641 1.00 89.69 119 SER A N 1
ATOM 980 C CA . SER A 1 119 ? 6.980 -3.234 -24.534 1.00 89.69 119 SER A CA 1
ATOM 981 C C . SER A 1 119 ? 7.727 -3.249 -23.198 1.00 89.69 119 SER A C 1
ATOM 983 O O . SER A 1 119 ? 7.818 -4.294 -22.549 1.00 89.69 119 SER A O 1
ATOM 985 N N . GLY A 1 120 ? 8.162 -2.075 -22.727 1.00 86.94 120 GLY A N 1
ATOM 986 C CA . GLY A 1 120 ? 8.796 -1.904 -21.421 1.00 86.94 120 GLY A CA 1
ATOM 987 C C . GLY A 1 120 ? 7.867 -2.271 -20.263 1.00 86.94 120 GLY A C 1
ATOM 988 O O . GLY A 1 120 ? 8.272 -2.998 -19.353 1.00 86.94 120 GLY A O 1
ATOM 989 N N . VAL A 1 121 ? 6.601 -1.839 -20.314 1.00 87.44 121 VAL A N 1
ATOM 990 C CA . VAL A 1 121 ? 5.610 -2.162 -19.272 1.00 87.44 121 VAL A CA 1
ATOM 991 C C . VAL A 1 121 ? 5.307 -3.662 -19.236 1.00 87.44 121 VAL A C 1
ATOM 993 O O . VAL A 1 121 ? 5.273 -4.244 -18.151 1.00 87.44 121 VAL A O 1
ATOM 996 N N . ILE A 1 122 ? 5.136 -4.311 -20.393 1.00 90.56 122 ILE A N 1
ATOM 997 C CA . ILE A 1 122 ? 4.871 -5.760 -20.471 1.00 90.56 122 ILE A CA 1
ATOM 998 C C . ILE A 1 122 ? 6.074 -6.570 -19.971 1.00 90.56 122 ILE A C 1
ATOM 1000 O O . ILE A 1 122 ? 5.900 -7.526 -19.206 1.00 90.56 122 ILE A O 1
ATOM 1004 N N . LYS A 1 123 ? 7.295 -6.171 -20.352 1.00 90.62 123 LYS A N 1
ATOM 1005 C CA . LYS A 1 123 ? 8.537 -6.795 -19.877 1.00 90.62 123 LYS A CA 1
ATOM 1006 C C . LYS A 1 123 ? 8.641 -6.704 -18.355 1.00 90.62 123 LYS A C 1
ATOM 1008 O O . LYS A 1 123 ? 8.838 -7.722 -17.694 1.00 90.62 123 LYS A O 1
ATOM 1013 N N . GLN A 1 124 ? 8.453 -5.507 -17.797 1.00 88.19 124 GLN A N 1
ATOM 1014 C CA . GLN A 1 124 ? 8.502 -5.284 -16.352 1.00 88.19 124 GLN A CA 1
ATOM 1015 C C . GLN A 1 124 ? 7.413 -6.080 -15.622 1.00 88.19 124 GLN A C 1
ATOM 1017 O O . GLN A 1 124 ? 7.674 -6.672 -14.575 1.00 88.19 124 GLN A O 1
ATOM 1022 N N . TYR A 1 125 ? 6.200 -6.118 -16.182 1.00 91.06 125 TYR A N 1
ATOM 1023 C CA . TYR A 1 125 ? 5.087 -6.859 -15.602 1.00 91.06 125 TYR A CA 1
ATOM 1024 C C . TYR A 1 125 ? 5.391 -8.352 -15.491 1.00 91.06 125 TYR A C 1
ATOM 1026 O O . TYR A 1 125 ? 5.266 -8.931 -14.414 1.00 91.06 125 TYR A O 1
ATOM 1034 N N . SER A 1 126 ? 5.839 -8.950 -16.592 1.00 92.62 126 SER A N 1
ATOM 1035 C CA . SER A 1 126 ? 6.108 -10.386 -16.666 1.00 92.62 126 SER A CA 1
ATOM 1036 C C . SER A 1 126 ? 7.306 -10.787 -15.808 1.00 92.62 126 SER A C 1
ATOM 1038 O O . SER A 1 126 ? 7.286 -11.840 -15.180 1.00 92.62 126 SER A O 1
ATOM 1040 N N . LYS A 1 127 ? 8.343 -9.939 -15.763 1.00 93.00 127 LYS A N 1
ATOM 1041 C CA . LYS A 1 127 ? 9.587 -10.231 -15.046 1.00 93.00 127 LYS A CA 1
ATOM 1042 C C . LYS A 1 127 ? 9.487 -10.013 -13.536 1.00 93.00 127 LYS A C 1
ATOM 1044 O O . LYS A 1 127 ? 10.075 -10.782 -12.785 1.00 93.00 127 LYS A O 1
ATOM 1049 N N . PHE A 1 128 ? 8.791 -8.966 -13.095 1.00 91.81 128 PHE A N 1
ATOM 1050 C CA . PHE A 1 128 ? 8.815 -8.546 -11.690 1.00 91.81 128 PHE A CA 1
ATOM 1051 C C . PHE A 1 128 ? 7.433 -8.515 -11.053 1.00 91.81 128 PHE A C 1
ATOM 1053 O O . PHE A 1 128 ? 7.234 -9.125 -10.009 1.00 91.81 128 PHE A O 1
ATOM 1060 N N . VAL A 1 129 ? 6.471 -7.844 -11.684 1.00 92.00 129 VAL A N 1
ATOM 1061 C CA . VAL A 1 129 ? 5.183 -7.525 -11.047 1.00 92.00 129 VAL A CA 1
ATOM 1062 C C . VAL A 1 129 ? 4.362 -8.779 -10.786 1.00 92.00 129 VAL A C 1
ATOM 1064 O O . VAL A 1 129 ? 3.847 -8.950 -9.686 1.00 92.00 129 VAL A O 1
ATOM 1067 N N . LYS A 1 130 ? 4.216 -9.647 -11.794 1.00 91.94 130 LYS A N 1
ATOM 1068 C CA . LYS A 1 130 ? 3.427 -10.875 -11.665 1.00 91.94 130 LYS A CA 1
ATOM 1069 C C . LYS A 1 130 ? 4.053 -11.834 -10.636 1.00 91.94 130 LYS A C 1
ATOM 1071 O O . LYS A 1 130 ? 3.340 -12.181 -9.698 1.00 91.94 130 LYS A O 1
ATOM 1076 N N . PRO A 1 131 ? 5.359 -12.168 -10.707 1.00 95.00 131 PRO A N 1
ATOM 1077 C CA . PRO A 1 131 ? 5.996 -12.988 -9.676 1.00 95.00 131 PRO A CA 1
ATOM 1078 C C . PRO A 1 131 ? 5.914 -12.378 -8.271 1.00 95.00 131 PRO A C 1
ATOM 1080 O O . PRO A 1 131 ? 5.607 -13.078 -7.313 1.00 95.00 131 PRO A O 1
ATOM 1083 N N . ALA A 1 132 ? 6.138 -11.066 -8.133 1.00 92.25 132 ALA A N 1
ATOM 1084 C CA . ALA A 1 132 ? 6.053 -10.402 -6.834 1.00 92.25 132 ALA A CA 1
ATOM 1085 C C . ALA A 1 132 ? 4.624 -10.409 -6.271 1.00 92.25 132 ALA A C 1
ATOM 1087 O O . ALA A 1 132 ? 4.440 -10.546 -5.062 1.00 92.25 132 ALA A O 1
ATOM 1088 N N . PHE A 1 133 ? 3.613 -10.296 -7.135 1.00 93.12 133 PHE A N 1
ATOM 1089 C CA . PHE A 1 133 ? 2.221 -10.418 -6.727 1.00 93.12 133 PHE A CA 1
ATOM 1090 C C . PHE A 1 133 ? 1.919 -11.806 -6.162 1.00 93.12 133 PHE A C 1
ATOM 1092 O O . PHE A 1 133 ? 1.468 -11.895 -5.023 1.00 93.12 133 PHE A O 1
ATOM 1099 N N . GLU A 1 134 ? 2.221 -12.859 -6.917 1.00 93.38 134 GLU A N 1
ATOM 1100 C CA . GLU A 1 134 ? 1.963 -14.252 -6.521 1.00 93.38 134 GLU A CA 1
ATOM 1101 C C . GLU A 1 134 ? 2.742 -14.630 -5.247 1.00 93.38 134 GLU A C 1
ATOM 1103 O O . GLU A 1 134 ? 2.236 -15.334 -4.377 1.00 93.38 134 GLU A O 1
ATOM 1108 N N . GLN A 1 135 ? 3.967 -14.116 -5.093 1.00 94.62 135 GLN A N 1
ATOM 1109 C CA . GLN A 1 135 ? 4.832 -14.459 -3.966 1.00 94.62 135 GLN A CA 1
ATOM 1110 C C . GLN A 1 135 ? 4.541 -13.657 -2.690 1.00 94.62 135 GLN A C 1
ATOM 1112 O O . GLN A 1 135 ? 4.588 -14.218 -1.594 1.00 94.62 135 GLN A O 1
ATOM 1117 N N . TYR A 1 136 ? 4.297 -12.348 -2.801 1.00 91.50 136 TYR A N 1
ATOM 1118 C CA . TYR A 1 136 ? 4.277 -11.446 -1.640 1.00 91.50 136 TYR A CA 1
ATOM 1119 C C . TYR A 1 136 ? 2.931 -10.772 -1.388 1.00 91.50 136 TYR A C 1
ATOM 1121 O O . TYR A 1 136 ? 2.692 -10.342 -0.263 1.00 91.50 136 TYR A O 1
ATOM 1129 N N . ILE A 1 137 ? 2.071 -10.632 -2.402 1.00 92.81 137 ILE A N 1
ATOM 1130 C CA . ILE A 1 137 ? 0.836 -9.840 -2.299 1.00 92.81 137 ILE A CA 1
ATOM 1131 C C . ILE A 1 137 ? -0.375 -10.755 -2.144 1.00 92.81 137 ILE A C 1
ATOM 1133 O O . ILE A 1 137 ? -1.127 -10.617 -1.182 1.00 92.81 137 ILE A O 1
ATOM 1137 N N . GLU A 1 138 ? -0.559 -11.701 -3.059 1.00 92.81 138 GLU A N 1
ATOM 1138 C CA . GLU A 1 138 ? -1.707 -12.608 -3.091 1.00 92.81 138 GLU A CA 1
ATOM 1139 C C . GLU A 1 138 ? -1.885 -13.410 -1.789 1.00 92.81 138 GLU A C 1
ATOM 1141 O O . GLU A 1 138 ? -2.998 -13.411 -1.255 1.00 92.81 138 GLU A O 1
ATOM 1146 N N . PRO A 1 139 ? -0.829 -13.983 -1.168 1.00 95.12 139 PRO A N 1
ATOM 1147 C CA . PRO A 1 139 ? -0.989 -14.722 0.086 1.00 95.12 139 PRO A CA 1
ATOM 1148 C C . PRO A 1 139 ? -1.515 -13.855 1.238 1.00 95.12 139 PRO A C 1
ATOM 1150 O O . PRO A 1 139 ? -2.158 -14.356 2.160 1.00 95.12 139 PRO A O 1
ATOM 1153 N N . THR A 1 140 ? -1.278 -12.539 1.186 1.00 94.31 140 THR A N 1
ATOM 1154 C CA . THR A 1 140 ? -1.701 -11.611 2.243 1.00 94.31 140 THR A CA 1
ATOM 1155 C C . THR A 1 140 ? -3.205 -11.350 2.253 1.00 94.31 140 THR A C 1
ATOM 1157 O O . THR A 1 140 ? -3.720 -10.824 3.238 1.00 94.31 140 THR A O 1
ATOM 1160 N N . MET A 1 141 ? -3.935 -11.784 1.217 1.00 93.88 141 MET A N 1
ATOM 1161 C CA . MET A 1 141 ? -5.398 -11.750 1.186 1.00 93.88 141 MET A CA 1
ATOM 1162 C C . MET A 1 141 ? -6.020 -12.480 2.386 1.00 93.88 141 MET A C 1
ATOM 1164 O O . MET A 1 141 ? -7.052 -12.052 2.891 1.00 93.88 141 MET A O 1
ATOM 1168 N N . GLN A 1 142 ? -5.363 -13.523 2.904 1.00 94.44 142 GLN A N 1
ATOM 1169 C CA . GLN A 1 142 ? -5.822 -14.270 4.083 1.00 94.44 142 GLN A CA 1
ATOM 1170 C C . GLN A 1 142 ? -5.855 -13.427 5.368 1.00 94.44 142 GLN A C 1
ATOM 1172 O O . GLN A 1 142 ? -6.561 -13.773 6.310 1.00 94.44 142 GLN A O 1
ATOM 1177 N N . ALA A 1 143 ? -5.089 -12.333 5.423 1.00 94.12 143 ALA A N 1
ATOM 1178 C CA . ALA A 1 143 ? -5.073 -11.420 6.561 1.00 94.12 143 ALA A CA 1
ATOM 1179 C C . ALA A 1 143 ? -6.176 -10.350 6.487 1.00 94.12 143 ALA A C 1
ATOM 1181 O O . ALA A 1 143 ? -6.279 -9.533 7.401 1.00 94.12 143 ALA A O 1
ATOM 1182 N N . ALA A 1 144 ? -6.961 -10.302 5.408 1.00 94.94 144 ALA A N 1
ATOM 1183 C CA . ALA A 1 144 ? -7.999 -9.299 5.217 1.00 94.94 144 ALA A CA 1
ATOM 1184 C C . ALA A 1 144 ? -9.265 -9.625 6.019 1.00 94.94 144 ALA A C 1
ATOM 1186 O O . ALA A 1 144 ? -9.691 -10.774 6.086 1.00 94.94 144 ALA A O 1
ATOM 1187 N N . ASP A 1 145 ? -9.901 -8.593 6.573 1.00 93.69 145 ASP A N 1
ATOM 1188 C CA . ASP A 1 145 ? -11.210 -8.720 7.220 1.00 93.69 145 ASP A CA 1
ATOM 1189 C C . ASP A 1 145 ? -12.336 -8.727 6.169 1.00 93.69 145 ASP A C 1
ATOM 1191 O O . ASP A 1 145 ? -13.365 -9.373 6.353 1.00 93.69 145 ASP A O 1
ATOM 1195 N N . ILE A 1 146 ? -12.147 -7.999 5.059 1.00 92.81 146 ILE A N 1
ATOM 1196 C CA . ILE A 1 146 ? -13.101 -7.906 3.945 1.00 92.81 146 ILE A CA 1
ATOM 1197 C C . ILE A 1 146 ? -12.362 -8.053 2.618 1.00 92.81 146 ILE A C 1
ATOM 1199 O O . ILE A 1 146 ? -11.373 -7.361 2.377 1.00 92.81 146 ILE A O 1
ATOM 1203 N N . VAL A 1 147 ? -12.893 -8.885 1.722 1.00 92.56 147 VAL A N 1
ATOM 1204 C CA . VAL A 1 147 ? -12.448 -8.965 0.325 1.00 92.56 147 VAL A CA 1
ATOM 1205 C C . VAL A 1 147 ? -13.505 -8.332 -0.580 1.00 92.56 147 VAL A C 1
ATOM 1207 O O . VAL A 1 147 ? -14.667 -8.735 -0.570 1.00 92.56 147 VAL A O 1
ATOM 1210 N N . VAL A 1 148 ? -13.113 -7.320 -1.354 1.00 92.19 148 VAL A N 1
ATOM 1211 C CA . VAL A 1 148 ? -13.992 -6.578 -2.267 1.00 92.19 148 VAL A CA 1
ATOM 1212 C C . VAL A 1 148 ? -13.689 -6.981 -3.708 1.00 92.19 148 VAL A C 1
ATOM 1214 O O . VAL A 1 148 ? -12.670 -6.546 -4.254 1.00 92.19 148 VAL A O 1
ATOM 1217 N N . PRO A 1 149 ? -14.568 -7.758 -4.365 1.00 89.94 149 PRO A N 1
ATOM 1218 C CA . PRO A 1 149 ? -14.396 -8.091 -5.771 1.00 89.94 149 PRO A CA 1
ATOM 1219 C C . PRO A 1 149 ? -14.693 -6.874 -6.653 1.00 89.94 149 PRO A C 1
ATOM 1221 O O . PRO A 1 149 ? -15.523 -6.030 -6.297 1.00 89.94 149 PRO A O 1
ATOM 1224 N N . ARG A 1 150 ? -14.058 -6.815 -7.832 1.00 79.81 150 ARG A N 1
ATOM 1225 C CA . ARG A 1 150 ? -14.224 -5.776 -8.881 1.00 79.81 150 ARG A CA 1
ATOM 1226 C C . ARG A 1 150 ? -13.762 -4.364 -8.487 1.00 79.81 150 ARG A C 1
ATOM 1228 O O . ARG A 1 150 ? -13.755 -3.458 -9.324 1.00 79.81 150 ARG A O 1
ATOM 1235 N N . GLY A 1 151 ? -13.315 -4.169 -7.247 1.00 78.88 151 GLY A N 1
ATOM 1236 C CA . GLY A 1 151 ? -12.788 -2.900 -6.750 1.00 78.88 151 GLY A CA 1
ATOM 1237 C C . GLY A 1 151 ? -13.793 -1.752 -6.828 1.00 78.88 151 GLY A C 1
ATOM 1238 O O . GLY A 1 151 ? -14.919 -1.878 -6.358 1.00 78.88 151 GLY A O 1
ATOM 1239 N N . GLY A 1 152 ? -13.374 -0.621 -7.407 1.00 73.94 152 GLY A N 1
ATOM 1240 C CA . GLY A 1 152 ? -14.120 0.647 -7.384 1.00 73.94 152 GLY A CA 1
ATOM 1241 C C . GLY A 1 152 ? -15.471 0.656 -8.109 1.00 73.94 152 GLY A C 1
ATOM 1242 O O . GLY A 1 152 ? -16.205 1.626 -7.991 1.00 73.94 152 GLY A O 1
ATOM 1243 N N . GLU A 1 153 ? -15.811 -0.406 -8.839 1.00 79.81 153 GLU A N 1
ATOM 1244 C CA . GLU A 1 153 ? -17.116 -0.567 -9.499 1.00 79.81 153 GLU A CA 1
ATOM 1245 C C . GLU A 1 153 ? -18.152 -1.249 -8.584 1.00 79.81 153 GLU A C 1
ATOM 1247 O O . GLU A 1 153 ? -19.336 -1.321 -8.907 1.00 79.81 153 GLU A O 1
ATOM 1252 N N . ASN A 1 154 ? -17.727 -1.762 -7.425 1.00 86.75 154 ASN A N 1
ATOM 1253 C CA . ASN A 1 154 ? -18.601 -2.425 -6.467 1.00 86.75 154 ASN A CA 1
ATOM 1254 C C . ASN A 1 154 ? -19.170 -1.424 -5.452 1.00 86.75 154 ASN A C 1
ATOM 1256 O O . ASN A 1 154 ? -18.752 -1.380 -4.294 1.00 86.75 154 ASN A O 1
ATOM 1260 N N . PHE A 1 155 ? -20.140 -0.624 -5.901 1.00 88.62 155 PHE A N 1
ATOM 1261 C CA . PHE A 1 155 ? -20.782 0.409 -5.079 1.00 88.62 155 PHE A CA 1
ATOM 1262 C C . PHE A 1 155 ? -21.400 -0.144 -3.791 1.00 88.62 155 PHE A C 1
ATOM 1264 O O . PHE A 1 155 ? -21.267 0.476 -2.746 1.00 88.62 155 PHE A O 1
ATOM 1271 N N . VAL A 1 156 ? -21.970 -1.353 -3.830 1.00 92.06 156 VAL A N 1
ATOM 1272 C CA . VAL A 1 156 ? -22.549 -1.998 -2.639 1.00 92.06 156 VAL A CA 1
ATOM 1273 C C . VAL A 1 156 ? -21.487 -2.233 -1.563 1.00 92.06 156 VAL A C 1
ATOM 1275 O O . VAL A 1 156 ? -21.705 -1.923 -0.396 1.00 92.06 156 VAL A O 1
ATOM 1278 N N . ALA A 1 157 ? -20.314 -2.753 -1.939 1.00 89.06 157 ALA A N 1
ATOM 1279 C CA . ALA A 1 157 ? -19.224 -2.956 -0.988 1.00 89.06 157 ALA A CA 1
ATOM 1280 C C . ALA A 1 157 ? -18.673 -1.627 -0.450 1.00 89.06 157 ALA A C 1
ATOM 1282 O O . ALA A 1 157 ? -18.365 -1.526 0.737 1.00 89.06 157 ALA A O 1
ATOM 1283 N N . LEU A 1 158 ? -18.575 -0.605 -1.306 1.00 88.19 158 LEU A N 1
ATOM 1284 C CA . LEU A 1 158 ? -18.152 0.734 -0.896 1.00 88.19 158 LEU A CA 1
ATOM 1285 C C . LEU A 1 158 ? -19.125 1.340 0.119 1.00 88.19 158 LEU A C 1
ATOM 1287 O O . LEU A 1 158 ? -18.680 1.814 1.162 1.00 88.19 158 LEU A O 1
ATOM 1291 N N . ASP A 1 159 ? -20.430 1.262 -0.136 1.00 90.38 159 ASP A N 1
ATOM 1292 C CA . ASP A 1 159 ? -21.461 1.783 0.763 1.00 90.38 159 ASP A CA 1
ATOM 1293 C C . ASP A 1 159 ? -21.408 1.102 2.134 1.00 90.38 159 ASP A C 1
ATOM 1295 O O . ASP A 1 159 ? -21.452 1.781 3.159 1.00 90.38 159 ASP A O 1
ATOM 1299 N N . LEU A 1 160 ? -21.220 -0.222 2.175 1.00 91.38 160 LEU A N 1
ATOM 1300 C CA . LEU A 1 160 ? -21.060 -0.964 3.430 1.00 91.38 160 LEU A CA 1
ATOM 1301 C C . LEU A 1 160 ? -19.832 -0.500 4.226 1.00 91.38 160 LEU A C 1
ATOM 1303 O O . LEU A 1 160 ? -19.916 -0.308 5.441 1.00 91.38 160 LEU A O 1
ATOM 1307 N N . ILE A 1 161 ? -18.697 -0.284 3.553 1.00 90.31 161 ILE A N 1
ATOM 1308 C CA . ILE A 1 161 ? -17.475 0.221 4.194 1.00 90.31 161 ILE A CA 1
ATOM 1309 C C . ILE A 1 161 ? -17.706 1.641 4.727 1.00 90.31 161 ILE A C 1
ATOM 1311 O O . ILE A 1 161 ? -17.366 1.932 5.874 1.00 90.31 161 ILE A O 1
ATOM 1315 N N . VAL A 1 162 ? -18.322 2.519 3.933 1.00 90.75 162 VAL A N 1
ATOM 1316 C CA . VAL A 1 162 ? -18.618 3.906 4.326 1.00 90.75 162 VAL A CA 1
ATOM 1317 C C . VAL A 1 162 ? -19.565 3.949 5.527 1.00 90.75 162 VAL A C 1
ATOM 1319 O O . VAL A 1 162 ? -19.300 4.665 6.496 1.00 90.75 162 VAL A O 1
ATOM 1322 N N . GLN A 1 163 ? -20.631 3.149 5.515 1.00 91.94 163 GLN A N 1
ATOM 1323 C CA . GLN A 1 163 ? -21.561 3.035 6.639 1.00 91.94 163 GLN A CA 1
ATOM 1324 C C . GLN A 1 163 ? -20.868 2.511 7.899 1.00 91.94 163 GLN A C 1
ATOM 1326 O O . GLN A 1 163 ? -21.107 3.028 8.994 1.00 91.94 163 GLN A O 1
ATOM 1331 N N . HIS A 1 164 ? -19.970 1.532 7.757 1.00 89.88 164 HIS A N 1
ATOM 1332 C CA . HIS A 1 164 ? -19.189 1.026 8.879 1.00 89.88 164 HIS A CA 1
ATOM 1333 C C . HIS A 1 164 ? -18.318 2.128 9.498 1.00 89.88 164 HIS A C 1
ATOM 1335 O O . HIS A 1 164 ? -18.377 2.341 10.710 1.00 89.88 164 HIS A O 1
ATOM 1341 N N . VAL A 1 165 ? -17.573 2.881 8.680 1.00 90.19 165 VAL A N 1
ATOM 1342 C CA . VAL A 1 165 ? -16.760 4.023 9.141 1.00 90.19 165 VAL A CA 1
ATOM 1343 C C . VAL A 1 165 ? -17.611 5.036 9.888 1.00 90.19 165 VAL A C 1
ATOM 1345 O O . VAL A 1 165 ? -17.243 5.462 10.982 1.00 90.19 165 VAL A O 1
ATOM 1348 N N . HIS A 1 166 ? -18.762 5.398 9.322 1.00 89.38 166 HIS A N 1
ATOM 1349 C CA . HIS A 1 166 ? -19.670 6.355 9.939 1.00 89.38 166 HIS A CA 1
ATOM 1350 C C . HIS A 1 166 ? -20.156 5.861 11.308 1.00 89.38 166 HIS A C 1
ATOM 1352 O O . HIS A 1 166 ? -20.133 6.604 12.288 1.00 89.38 166 HIS A O 1
ATOM 1358 N N . SER A 1 167 ? -20.538 4.584 11.409 1.00 91.12 167 SER A N 1
ATOM 1359 C CA . SER A 1 167 ? -20.951 3.978 12.677 1.00 91.12 167 SER A CA 1
ATOM 1360 C C . SER A 1 167 ? -19.840 4.022 13.732 1.00 91.12 167 SER A C 1
ATOM 1362 O O . SER A 1 167 ? -20.111 4.343 14.891 1.00 91.12 167 SER A O 1
ATOM 1364 N N . GLN A 1 168 ? -18.586 3.752 13.349 1.00 88.25 168 GLN A N 1
ATOM 1365 C CA . GLN A 1 168 ? -17.448 3.826 14.273 1.00 88.25 168 GLN A CA 1
ATOM 1366 C C . GLN A 1 168 ? -17.178 5.258 14.739 1.00 88.25 168 GLN A C 1
ATOM 1368 O O . GLN A 1 168 ? -16.985 5.487 15.933 1.00 88.25 168 GLN A O 1
ATOM 1373 N N . LEU A 1 169 ? -17.232 6.236 13.832 1.00 87.69 169 LEU A N 1
ATOM 1374 C CA . LEU A 1 169 ? -17.069 7.647 14.185 1.00 87.69 169 LEU A CA 1
ATOM 1375 C C . LEU A 1 169 ? -18.138 8.124 15.172 1.00 87.69 169 LEU A C 1
ATOM 1377 O O . LEU A 1 169 ? -17.813 8.799 16.149 1.00 87.69 169 LEU A O 1
ATOM 1381 N N . GLU A 1 170 ? -19.395 7.725 14.976 1.00 89.62 170 GLU A N 1
ATOM 1382 C CA . GLU A 1 170 ? -20.488 8.080 15.887 1.00 89.62 170 GLU A CA 1
ATOM 1383 C C . GLU A 1 170 ? -20.364 7.417 17.264 1.00 89.62 170 GLU A C 1
ATOM 1385 O O . GLU A 1 170 ? -20.760 8.001 18.276 1.00 89.62 170 GLU A O 1
ATOM 1390 N N . LYS A 1 171 ? -19.796 6.208 17.344 1.00 86.88 171 LYS A N 1
ATOM 1391 C CA . LYS A 1 171 ? -19.473 5.576 18.634 1.00 86.88 171 LYS A CA 1
ATOM 1392 C C . LYS A 1 171 ? -18.399 6.365 19.375 1.00 86.88 171 LYS A C 1
ATOM 1394 O O . LYS A 1 171 ? -18.599 6.700 20.537 1.00 86.88 171 LYS A O 1
ATOM 1399 N N . VAL A 1 172 ? -17.309 6.725 18.693 1.00 81.12 172 VAL A N 1
ATOM 1400 C CA . VAL A 1 172 ? -16.225 7.534 19.279 1.00 81.12 172 VAL A CA 1
ATOM 1401 C C . VAL A 1 172 ? -16.750 8.885 19.755 1.00 81.12 172 VAL A C 1
ATOM 1403 O O . VAL A 1 172 ? -16.442 9.310 20.868 1.00 81.12 172 VAL A O 1
ATOM 1406 N N . ARG A 1 173 ? -17.599 9.532 18.949 1.00 81.62 173 ARG A N 1
ATOM 1407 C CA . ARG A 1 173 ? -18.240 10.800 19.301 1.00 81.62 173 ARG A CA 1
ATOM 1408 C C . ARG A 1 173 ? -19.078 10.671 20.573 1.00 81.62 173 ARG A C 1
ATOM 1410 O O . ARG A 1 173 ? -18.890 11.465 21.493 1.00 81.62 173 ARG A O 1
ATOM 1417 N N . ARG A 1 174 ? -19.937 9.651 20.668 1.00 79.44 174 ARG A N 1
ATOM 1418 C CA . ARG A 1 174 ? -20.744 9.381 21.871 1.00 79.44 174 ARG A CA 1
ATOM 1419 C C . ARG A 1 174 ? -19.886 9.091 23.101 1.00 79.44 174 ARG A C 1
ATOM 1421 O O . ARG A 1 174 ? -20.128 9.678 24.147 1.00 79.44 174 ARG A O 1
ATOM 1428 N N . SER A 1 175 ? -18.837 8.280 22.972 1.00 74.88 175 SER A N 1
ATOM 1429 C CA . SER A 1 175 ? -17.905 8.012 24.076 1.00 74.88 175 SER A CA 1
ATOM 1430 C C . SER A 1 175 ? -17.144 9.262 24.536 1.00 74.88 175 SER A C 1
ATOM 1432 O O . SER A 1 175 ? -16.845 9.391 25.719 1.00 74.88 175 SER A O 1
ATOM 1434 N N . SER A 1 176 ? -16.851 10.202 23.629 1.00 67.19 176 SER A N 1
ATOM 1435 C CA . SER A 1 176 ? -16.188 11.472 23.967 1.00 67.19 176 SER A CA 1
ATOM 1436 C C . SER A 1 176 ? -17.108 12.508 24.628 1.00 67.19 176 SER A C 1
ATOM 1438 O O . SER A 1 176 ? -16.614 13.393 25.322 1.00 67.19 176 SER A O 1
ATOM 1440 N N . LEU A 1 177 ? -18.428 12.388 24.437 1.00 66.94 177 LEU A N 1
ATOM 1441 C CA . LEU A 1 177 ? -19.447 13.267 25.028 1.00 66.94 177 LEU A CA 1
ATOM 1442 C C . LEU A 1 177 ? -19.889 12.832 26.440 1.00 66.94 177 LEU A C 1
ATOM 1444 O O . LEU A 1 177 ? -20.552 13.608 27.119 1.00 66.94 177 LEU A O 1
ATOM 1448 N N . GLY A 1 178 ? -19.446 11.663 26.917 1.00 47.94 178 GLY A N 1
ATOM 1449 C CA . GLY A 1 178 ? -19.702 11.166 28.271 1.00 47.94 178 GLY A CA 1
ATOM 1450 C C . GLY A 1 178 ? -21.094 10.554 28.464 1.00 47.94 178 GLY A C 1
ATOM 1451 O O . GLY A 1 178 ? -22.060 10.932 27.809 1.00 47.94 178 GLY A O 1
ATOM 1452 N N . GLU A 1 179 ? -21.187 9.602 29.396 1.00 45.44 179 GLU A N 1
ATOM 1453 C CA . GLU A 1 179 ? -22.430 9.056 29.966 1.00 45.44 179 GLU A CA 1
ATOM 1454 C C . GLU A 1 179 ? -23.177 10.125 30.789 1.00 45.44 179 GLU A C 1
ATOM 1456 O O . GLU A 1 179 ? -23.337 10.021 32.003 1.00 45.44 179 GLU A O 1
ATOM 1461 N N . GLY A 1 180 ? -23.604 11.197 30.129 1.00 42.16 180 GLY A N 1
ATOM 1462 C CA . GLY A 1 180 ? -24.439 12.243 30.692 1.00 42.16 180 GLY A CA 1
ATOM 1463 C C . GLY A 1 180 ? -25.663 12.428 29.811 1.00 42.16 180 GLY A C 1
ATOM 1464 O O . GLY A 1 180 ? -25.531 12.819 28.661 1.00 42.16 180 GLY A O 1
ATOM 1465 N N . GLU A 1 181 ? -26.829 12.167 30.397 1.00 38.34 181 GLU A N 1
ATOM 1466 C CA . GLU A 1 181 ? -28.177 12.381 29.858 1.00 38.34 181 GLU A CA 1
ATOM 1467 C C . GLU A 1 181 ? -28.741 11.271 28.956 1.00 38.34 181 GLU A C 1
ATOM 1469 O O . GLU A 1 181 ? -28.643 11.273 27.731 1.00 38.34 181 GLU A O 1
ATOM 1474 N N . ASN A 1 182 ? -29.507 10.383 29.603 1.00 41.69 182 ASN A N 1
ATOM 1475 C CA . ASN A 1 182 ? -30.751 9.869 29.036 1.00 41.69 182 ASN A CA 1
ATOM 1476 C C . ASN A 1 182 ? -31.645 11.061 28.655 1.00 41.69 182 ASN A C 1
ATOM 1478 O O . ASN A 1 182 ? -32.497 11.483 29.434 1.00 41.69 182 ASN A O 1
ATOM 1482 N N . THR A 1 183 ? -31.467 11.609 27.462 1.00 37.28 183 THR A N 1
ATOM 1483 C CA . THR A 1 183 ? -32.527 12.352 26.791 1.00 37.28 183 THR A CA 1
ATOM 1484 C C . THR A 1 183 ? -32.923 11.562 25.560 1.00 37.28 183 THR A C 1
ATOM 1486 O O . THR A 1 183 ? -32.109 11.213 24.707 1.00 37.28 183 THR A O 1
ATOM 1489 N N . THR A 1 184 ? -34.203 11.211 25.508 1.00 45.41 184 THR A N 1
ATOM 1490 C CA . THR A 1 184 ? -34.879 10.652 24.341 1.00 45.41 184 THR A CA 1
ATOM 1491 C C . THR A 1 184 ? -34.782 11.657 23.193 1.00 45.41 184 THR A C 1
ATOM 1493 O O . THR A 1 184 ? -35.680 12.472 22.991 1.00 45.41 184 THR A O 1
ATOM 1496 N N . ALA A 1 185 ? -33.667 11.652 22.469 1.00 37.75 185 ALA A N 1
ATOM 1497 C CA . ALA A 1 185 ? -33.514 12.425 21.252 1.00 37.75 185 ALA A CA 1
ATOM 1498 C C . ALA A 1 185 ? -34.111 11.602 20.111 1.00 37.75 185 ALA A C 1
ATOM 1500 O O . ALA A 1 185 ? -33.518 10.627 19.650 1.00 37.75 185 ALA A O 1
ATOM 1501 N N . ALA A 1 186 ? -35.323 11.982 19.704 1.00 42.03 186 ALA A N 1
ATOM 1502 C CA . ALA A 1 186 ? -35.925 11.550 18.455 1.00 42.03 186 ALA A CA 1
ATOM 1503 C C . ALA A 1 186 ? -34.890 11.641 17.324 1.00 42.03 186 ALA A C 1
ATOM 1505 O O . ALA A 1 186 ? -34.149 12.628 17.246 1.00 42.03 186 ALA A O 1
ATOM 1506 N N . GLU A 1 187 ? -34.845 10.613 16.472 1.00 42.44 187 GLU A N 1
ATOM 1507 C CA . GLU A 1 187 ? -34.046 10.587 15.248 1.00 42.44 187 GLU A CA 1
ATOM 1508 C C . GLU A 1 187 ? -34.293 11.883 14.473 1.00 42.44 187 GLU A C 1
ATOM 1510 O O . GLU A 1 187 ? -35.316 12.069 13.817 1.00 42.44 187 GLU A O 1
ATOM 1515 N N . SER A 1 188 ? -33.370 12.831 14.603 1.00 40.66 188 SER A N 1
ATOM 1516 C CA . SER A 1 188 ? -33.416 14.048 13.813 1.00 40.66 188 SER A CA 1
ATOM 1517 C C . SER A 1 188 ? -32.993 13.647 12.405 1.00 40.66 188 SER A C 1
ATOM 1519 O O . SER A 1 188 ? -31.887 13.112 12.256 1.00 40.66 188 SER A O 1
ATOM 1521 N N . PRO A 1 189 ? -33.826 13.859 11.371 1.00 55.69 189 PRO A N 1
ATOM 1522 C CA . PRO A 1 189 ? -33.419 13.546 10.015 1.00 55.69 189 PRO A CA 1
ATOM 1523 C C . PRO A 1 189 ? -32.166 14.351 9.671 1.00 55.69 189 PRO A C 1
ATOM 1525 O O . PRO A 1 189 ? -31.958 15.460 10.173 1.00 55.69 189 PRO A O 1
ATOM 1528 N N . ILE A 1 190 ? -31.320 13.739 8.840 1.00 54.06 190 ILE A N 1
ATOM 1529 C CA . ILE A 1 190 ? -30.022 14.261 8.408 1.00 54.06 190 ILE A CA 1
ATOM 1530 C C . ILE A 1 190 ? -30.157 15.765 8.117 1.00 54.06 190 ILE A C 1
ATOM 1532 O O . ILE A 1 190 ? -31.031 16.137 7.327 1.00 54.06 190 ILE A O 1
ATOM 1536 N N . PRO A 1 191 ? -29.328 16.639 8.724 1.00 53.41 191 PRO A N 1
ATOM 1537 C CA . PRO A 1 191 ? -29.460 18.073 8.530 1.00 53.41 191 PRO A CA 1
ATOM 1538 C C . PRO A 1 191 ? -29.409 18.399 7.040 1.00 53.41 191 PRO A C 1
ATOM 1540 O O . PRO A 1 191 ? -28.462 18.021 6.348 1.00 53.41 191 PRO A O 1
ATOM 1543 N N . THR A 1 192 ? -30.415 19.108 6.535 1.00 44.25 192 THR A N 1
ATOM 1544 C CA . THR A 1 192 ? -30.575 19.382 5.100 1.00 44.25 192 THR A CA 1
ATOM 1545 C C . THR A 1 192 ? -29.352 20.089 4.517 1.00 44.25 192 THR A C 1
ATOM 1547 O O . THR A 1 192 ? -29.012 19.868 3.363 1.00 44.25 192 THR A O 1
ATOM 1550 N N . TRP A 1 193 ? -28.627 20.869 5.327 1.00 51.16 193 TRP A N 1
ATOM 1551 C CA . TRP A 1 193 ? -27.366 21.498 4.930 1.00 51.16 193 TRP A CA 1
ATOM 1552 C C . TRP A 1 193 ? -26.227 20.488 4.699 1.00 51.16 193 TRP A C 1
ATOM 1554 O O . TRP A 1 193 ? -25.398 20.716 3.826 1.00 51.16 193 TRP A O 1
ATOM 1564 N N . LEU A 1 194 ? -26.196 19.363 5.424 1.00 44.44 194 LEU A N 1
ATOM 1565 C CA . LEU A 1 194 ? -25.206 18.294 5.257 1.00 44.44 194 LEU A CA 1
ATOM 1566 C C . LEU A 1 194 ? -25.538 17.429 4.035 1.00 44.44 194 LEU A C 1
ATOM 1568 O O . LEU A 1 194 ? -24.638 17.084 3.274 1.00 44.44 194 LEU A O 1
ATOM 1572 N N . LEU A 1 195 ? -26.826 17.158 3.792 1.00 49.41 195 LEU A N 1
ATOM 1573 C CA . LEU A 1 195 ? -27.289 16.553 2.537 1.00 49.41 195 LEU A CA 1
ATOM 1574 C C . LEU A 1 195 ? -26.985 17.455 1.340 1.00 49.41 195 LEU A C 1
ATOM 1576 O O . LEU A 1 195 ? -26.497 16.960 0.334 1.00 49.41 195 LEU A O 1
ATOM 1580 N N . LEU A 1 196 ? -27.196 18.769 1.456 1.00 45.03 196 LEU A N 1
ATOM 1581 C CA . LEU A 1 196 ? -26.833 19.737 0.420 1.00 45.03 196 LEU A CA 1
ATOM 1582 C C . LEU A 1 196 ? -25.315 19.832 0.237 1.00 45.03 196 LEU A C 1
ATOM 1584 O O . LEU A 1 196 ? -24.867 19.938 -0.894 1.00 45.03 196 LEU A O 1
ATOM 1588 N N . PHE A 1 197 ? -24.509 19.721 1.297 1.00 47.84 197 PHE A N 1
ATOM 1589 C CA . PHE A 1 197 ? -23.046 19.736 1.194 1.00 47.84 197 PHE A CA 1
ATOM 1590 C C . PHE A 1 197 ? -22.502 18.467 0.527 1.00 47.84 197 PHE A C 1
ATOM 1592 O O . PHE A 1 197 ? -21.679 18.552 -0.380 1.00 47.84 197 PHE A O 1
ATOM 1599 N N . VAL A 1 198 ? -23.002 17.290 0.916 1.00 48.34 198 VAL A N 1
ATOM 1600 C CA . VAL A 1 198 ? -22.633 16.001 0.310 1.00 48.34 198 VAL A CA 1
ATOM 1601 C C . VAL A 1 198 ? -23.156 15.908 -1.123 1.00 48.34 198 VAL A C 1
ATOM 1603 O O . VAL A 1 198 ? -22.410 15.504 -2.010 1.00 48.34 198 VAL A O 1
ATOM 1606 N N . ALA A 1 199 ? -24.385 16.359 -1.388 1.00 47.19 199 ALA A N 1
ATOM 1607 C CA . ALA A 1 199 ? -24.938 16.440 -2.735 1.00 47.19 199 ALA A CA 1
ATOM 1608 C C . ALA A 1 199 ? -24.198 17.467 -3.593 1.00 47.19 199 ALA A C 1
ATOM 1610 O O . ALA A 1 199 ? -23.996 17.206 -4.767 1.00 47.19 199 ALA A O 1
ATOM 1611 N N . GLN A 1 200 ? -23.737 18.593 -3.045 1.00 42.81 200 GLN A N 1
ATOM 1612 C CA . GLN A 1 200 ? -22.961 19.586 -3.790 1.00 42.81 200 GLN A CA 1
ATOM 1613 C C . GLN A 1 200 ? -21.528 19.113 -4.052 1.00 42.81 200 GLN A C 1
ATOM 1615 O O . GLN A 1 200 ? -21.007 19.383 -5.131 1.00 42.81 200 GLN A O 1
ATOM 1620 N N . TYR A 1 201 ? -20.928 18.339 -3.140 1.00 44.75 201 TYR A N 1
ATOM 1621 C CA . TYR A 1 201 ? -19.641 17.669 -3.355 1.00 44.75 201 TYR A CA 1
ATOM 1622 C C . TYR A 1 201 ? -19.764 16.548 -4.404 1.00 44.75 201 TYR A C 1
ATOM 1624 O O . TYR A 1 201 ? -18.954 16.476 -5.324 1.00 44.75 201 TYR A O 1
ATOM 1632 N N . LEU A 1 202 ? -20.827 15.736 -4.349 1.00 41.75 202 LEU A N 1
ATOM 1633 C CA . LEU A 1 202 ? -21.133 14.702 -5.348 1.00 41.75 202 LEU A CA 1
ATOM 1634 C C . LEU A 1 202 ? -21.560 15.290 -6.700 1.00 41.75 202 LEU A C 1
ATOM 1636 O O . LEU A 1 202 ? -21.165 14.765 -7.733 1.00 41.75 202 LEU A O 1
ATOM 1640 N N . LEU A 1 203 ? -22.296 16.404 -6.733 1.00 34.03 203 LEU A N 1
ATOM 1641 C CA . LEU A 1 203 ? -22.652 17.115 -7.965 1.00 34.03 203 LEU A CA 1
ATOM 1642 C C . LEU A 1 203 ? -21.413 17.769 -8.589 1.00 34.03 203 LEU A C 1
ATOM 1644 O O . LEU A 1 203 ? -21.303 17.781 -9.807 1.00 34.03 203 LEU A O 1
ATOM 1648 N N . PHE A 1 204 ? -20.443 18.232 -7.791 1.00 34.50 204 PHE A N 1
ATOM 1649 C CA . PHE A 1 204 ? -19.128 18.651 -8.293 1.00 34.50 204 PHE A CA 1
ATOM 1650 C C . PHE A 1 204 ? -18.362 17.479 -8.922 1.00 34.50 204 PHE A C 1
ATOM 1652 O O . PHE A 1 204 ? -17.772 17.636 -9.989 1.00 34.50 204 PHE A O 1
ATOM 1659 N N . VAL A 1 205 ? -18.426 16.292 -8.311 1.00 41.47 205 VAL A N 1
ATOM 1660 C CA . VAL A 1 205 ? -17.835 15.055 -8.849 1.00 41.47 205 VAL A CA 1
ATOM 1661 C C . VAL A 1 205 ? -18.549 14.597 -10.134 1.00 41.47 205 VAL A C 1
ATOM 1663 O O . VAL A 1 205 ? -17.887 14.178 -11.080 1.00 41.47 205 VAL A O 1
ATOM 1666 N N . ILE A 1 206 ? -19.875 14.745 -10.226 1.00 35.88 206 ILE A N 1
ATOM 1667 C CA . ILE A 1 206 ? -20.679 14.366 -11.405 1.00 35.88 206 ILE A CA 1
ATOM 1668 C C . ILE A 1 206 ? -20.554 15.396 -12.539 1.00 35.88 206 ILE A C 1
ATOM 1670 O O . ILE A 1 206 ? -20.436 15.018 -13.704 1.00 35.88 206 ILE A O 1
ATOM 1674 N N . ILE A 1 207 ? -20.535 16.700 -12.241 1.00 34.09 207 ILE A N 1
ATOM 1675 C CA . ILE A 1 207 ? -20.274 17.745 -13.244 1.00 34.09 207 ILE A CA 1
ATOM 1676 C C . ILE A 1 207 ? -18.849 17.576 -13.784 1.00 34.09 207 ILE A C 1
ATOM 1678 O O . ILE A 1 207 ? -18.682 17.597 -14.997 1.00 34.09 207 ILE A O 1
ATOM 1682 N N . ALA A 1 208 ? -17.858 17.255 -12.940 1.00 37.47 208 ALA A N 1
ATOM 1683 C CA . ALA A 1 208 ? -16.506 16.898 -13.383 1.00 37.47 208 ALA A CA 1
ATOM 1684 C C . ALA A 1 208 ? -16.449 15.639 -14.280 1.00 37.47 208 ALA A C 1
ATOM 1686 O O . ALA A 1 208 ? -15.535 15.519 -15.093 1.00 37.47 208 ALA A O 1
ATOM 1687 N N . GLN A 1 209 ? -17.433 14.733 -14.199 1.00 36.78 209 GLN A N 1
ATOM 1688 C CA . GLN A 1 209 ? -17.581 13.605 -15.130 1.00 36.78 209 GLN A CA 1
ATOM 1689 C C . GLN A 1 209 ? -18.275 13.984 -16.453 1.00 36.78 209 GLN A C 1
ATOM 1691 O O . GLN A 1 209 ? -18.024 13.338 -17.471 1.00 36.78 209 GLN A O 1
ATOM 1696 N N . LYS A 1 210 ? -19.132 15.017 -16.481 1.00 32.91 210 LYS A N 1
ATOM 1697 C CA . LYS A 1 210 ? -19.932 15.387 -17.667 1.00 32.91 210 LYS A CA 1
ATOM 1698 C C . LYS A 1 210 ? -19.259 16.416 -18.590 1.00 32.91 210 LYS A C 1
ATOM 1700 O O . LYS A 1 210 ? -19.649 16.517 -19.750 1.00 32.91 210 LYS A O 1
ATOM 1705 N N . THR A 1 211 ? -18.226 17.134 -18.141 1.00 30.00 211 THR A N 1
ATOM 1706 C CA . THR A 1 211 ? -17.501 18.136 -18.959 1.00 30.00 211 THR A CA 1
ATOM 1707 C C . THR A 1 211 ? -16.397 17.565 -19.865 1.00 30.00 211 THR A C 1
ATOM 1709 O O . THR A 1 211 ? -15.564 18.317 -20.361 1.00 30.00 211 THR A O 1
ATOM 1712 N N . ILE A 1 212 ? -16.387 16.255 -20.148 1.00 40.16 212 ILE A N 1
ATOM 1713 C CA . ILE A 1 212 ? -15.398 15.601 -21.039 1.00 40.16 212 ILE A CA 1
ATOM 1714 C C . ILE A 1 212 ? -15.764 15.754 -22.538 1.00 40.16 212 ILE A C 1
ATOM 1716 O O . ILE A 1 212 ? -15.139 15.151 -23.403 1.00 40.16 212 ILE A O 1
ATOM 1720 N N . HIS A 1 213 ? -16.766 16.563 -22.904 1.00 38.34 213 HIS A N 1
ATOM 1721 C CA . HIS A 1 213 ? -17.180 16.758 -24.308 1.00 38.34 213 HIS A CA 1
ATOM 1722 C C . HIS A 1 213 ? -17.163 18.221 -24.792 1.00 38.34 213 HIS A C 1
ATOM 1724 O O . HIS A 1 213 ? -18.022 18.614 -25.574 1.00 38.34 213 HIS A O 1
ATOM 1730 N N . SER A 1 214 ? -16.191 19.050 -24.384 1.00 26.50 214 SER A N 1
ATOM 1731 C CA . SER A 1 214 ? -15.872 20.328 -25.069 1.00 26.50 214 SER A CA 1
ATOM 1732 C C . SER A 1 214 ? -14.456 20.833 -24.720 1.00 26.50 214 SER A C 1
ATOM 1734 O O . SER A 1 214 ? -14.055 20.696 -23.565 1.00 26.50 214 SER A O 1
ATOM 1736 N N . PRO A 1 215 ? -13.686 21.425 -25.660 1.00 30.00 215 PRO A N 1
ATOM 1737 C CA . PRO A 1 215 ? -12.308 21.876 -25.423 1.00 30.00 215 PRO A CA 1
ATOM 1738 C C . PRO A 1 215 ? -12.268 23.363 -24.959 1.00 30.00 215 PRO A C 1
ATOM 1740 O O . PRO A 1 215 ? -13.312 24.005 -24.863 1.00 30.00 215 PRO A O 1
ATOM 1743 N N . PRO A 1 216 ? -11.100 23.939 -24.610 1.00 40.75 216 PRO A N 1
ATOM 1744 C CA . PRO A 1 216 ? -10.621 24.106 -23.240 1.00 40.75 216 PRO A CA 1
ATOM 1745 C C . PRO A 1 216 ? -10.668 25.570 -22.751 1.00 40.75 216 PRO A C 1
ATOM 1747 O O . PRO A 1 216 ? -10.414 26.500 -23.515 1.00 40.75 216 PRO A O 1
ATOM 1750 N N . ARG A 1 217 ? -10.854 25.792 -21.441 1.00 25.95 217 ARG A N 1
ATOM 1751 C CA . ARG A 1 217 ? -10.349 27.000 -20.756 1.00 25.95 217 ARG A CA 1
ATOM 1752 C C . ARG A 1 217 ? -9.762 26.639 -19.390 1.00 25.95 217 ARG A C 1
ATOM 1754 O O . ARG A 1 217 ? -10.477 26.321 -18.450 1.00 25.95 217 ARG A O 1
ATOM 1761 N N . THR A 1 218 ? -8.430 26.633 -19.375 1.00 34.91 218 THR A N 1
ATOM 1762 C CA . THR A 1 218 ? -7.487 26.844 -18.263 1.00 34.91 218 THR A CA 1
ATOM 1763 C C . THR A 1 218 ? -8.047 26.835 -16.836 1.00 34.91 218 THR A C 1
ATOM 1765 O O . THR A 1 218 ? -8.533 27.869 -16.405 1.00 34.91 218 THR A O 1
ATOM 1768 N N . TYR A 1 219 ? -7.835 25.742 -16.090 1.00 25.00 219 TYR A N 1
ATOM 1769 C CA . TYR A 1 219 ? -7.329 25.740 -14.701 1.00 25.00 219 TYR A CA 1
ATOM 1770 C C . TYR A 1 219 ? -6.650 24.382 -14.409 1.00 25.00 219 TYR A C 1
ATOM 1772 O O . TYR A 1 219 ? -7.139 23.356 -14.886 1.00 25.00 219 TYR A O 1
ATOM 1780 N N . PRO A 1 220 ? -5.520 24.341 -13.676 1.00 31.75 220 PRO A N 1
ATOM 1781 C CA . PRO A 1 220 ? -4.738 23.124 -13.497 1.00 31.75 220 PRO A CA 1
ATOM 1782 C C . PRO A 1 220 ? -5.157 22.401 -12.215 1.00 31.75 220 PRO A C 1
ATOM 1784 O O . PRO A 1 220 ? -4.902 22.925 -11.145 1.00 31.75 220 PRO A O 1
ATOM 1787 N N . PHE A 1 221 ? -5.728 21.198 -12.292 1.00 23.67 221 PHE A N 1
ATOM 1788 C CA . PHE A 1 221 ? -5.628 20.207 -11.211 1.00 23.67 221 PHE A CA 1
ATOM 1789 C C . PHE A 1 221 ? -5.748 18.788 -11.783 1.00 23.67 221 PHE A C 1
ATOM 1791 O O . PHE A 1 221 ? -6.788 18.384 -12.296 1.00 23.67 221 PHE A O 1
ATOM 1798 N N . LEU A 1 222 ? -4.636 18.049 -11.698 1.00 26.22 222 LEU A N 1
ATOM 1799 C CA . LEU A 1 222 ? -4.582 16.590 -11.787 1.00 26.22 222 LEU A CA 1
ATOM 1800 C C . LEU A 1 222 ? -5.401 15.966 -10.643 1.00 26.22 222 LEU A C 1
ATOM 1802 O O . LEU A 1 222 ? -5.447 16.546 -9.563 1.00 26.22 222 LEU A O 1
ATOM 1806 N N . ILE A 1 223 ? -5.917 14.744 -10.832 1.00 25.31 223 ILE A N 1
ATOM 1807 C CA . ILE A 1 223 ? -5.507 13.553 -10.056 1.00 25.31 223 ILE A CA 1
ATOM 1808 C C . ILE A 1 223 ? -6.112 12.282 -10.684 1.00 25.31 223 ILE A C 1
ATOM 1810 O O . ILE A 1 223 ? -7.301 12.191 -10.977 1.00 25.31 223 ILE A O 1
ATOM 1814 N N . SER A 1 224 ? -5.212 11.323 -10.896 1.00 25.75 224 SER A N 1
ATOM 1815 C CA . SER A 1 224 ? -5.372 10.002 -11.500 1.00 25.75 224 SER A CA 1
ATOM 1816 C C . SER A 1 224 ? -5.981 8.974 -10.541 1.00 25.75 224 SER A C 1
ATOM 1818 O O . SER A 1 224 ? -5.766 9.008 -9.328 1.00 25.75 224 SER A O 1
ATOM 1820 N N . TRP A 1 225 ? -6.727 8.042 -11.131 1.00 28.20 225 TRP A N 1
ATOM 1821 C CA . TRP A 1 225 ? -7.381 6.896 -10.514 1.00 28.20 225 TRP A CA 1
ATOM 1822 C C . TRP A 1 225 ? -6.394 5.745 -10.267 1.00 28.20 225 TRP A C 1
ATOM 1824 O O . TRP A 1 225 ? -5.720 5.285 -11.190 1.00 28.20 225 TRP A O 1
ATOM 1834 N N . LYS A 1 226 ? -6.396 5.162 -9.062 1.00 31.08 226 LYS A N 1
ATOM 1835 C CA . LYS A 1 226 ? -5.895 3.795 -8.843 1.00 31.08 226 LYS A CA 1
ATOM 1836 C C . LYS A 1 226 ? -6.762 3.026 -7.855 1.00 31.08 226 LYS A C 1
ATOM 1838 O O . LYS A 1 226 ? -7.220 3.571 -6.858 1.00 31.08 226 LYS A O 1
ATOM 1843 N N . GLY A 1 227 ? -6.952 1.743 -8.171 1.00 31.34 227 GLY A N 1
ATOM 1844 C CA . GLY A 1 227 ? -7.520 0.739 -7.280 1.00 31.34 227 GLY A CA 1
ATOM 1845 C C . GLY A 1 227 ? -6.665 0.598 -6.027 1.00 31.34 227 GLY A C 1
ATOM 1846 O O . GLY A 1 227 ? -5.445 0.468 -6.112 1.00 31.34 227 GLY A O 1
ATOM 1847 N N . VAL A 1 228 ? -7.335 0.676 -4.887 1.00 32.03 228 VAL A N 1
ATOM 1848 C CA . VAL A 1 228 ? -6.740 0.842 -3.570 1.00 32.03 228 VAL A CA 1
ATOM 1849 C C . VAL A 1 228 ? -7.496 -0.037 -2.582 1.00 32.03 228 VAL A C 1
ATOM 1851 O O . VAL A 1 228 ? -8.722 -0.043 -2.557 1.00 32.03 228 VAL A O 1
ATOM 1854 N N . GLN A 1 229 ? -6.732 -0.777 -1.786 1.00 28.42 229 GLN A N 1
ATOM 1855 C CA . GLN A 1 229 ? -7.158 -1.479 -0.579 1.00 28.42 229 GLN A CA 1
ATOM 1856 C C . GLN A 1 229 ? -7.416 -0.459 0.537 1.00 28.42 229 GLN A C 1
ATOM 1858 O O . GLN A 1 229 ? -6.567 0.392 0.793 1.00 28.42 229 GLN A O 1
ATOM 1863 N N . PHE A 1 230 ? -8.607 -0.490 1.142 1.00 33.69 230 PHE A N 1
ATOM 1864 C CA . PHE A 1 230 ? -9.109 0.580 2.009 1.00 33.69 230 PHE A CA 1
ATOM 1865 C C . PHE A 1 230 ? -8.963 0.304 3.519 1.00 33.69 230 PHE A C 1
ATOM 1867 O O . PHE A 1 230 ? -9.151 -0.811 3.995 1.00 33.69 230 PHE A O 1
ATOM 1874 N N . LEU A 1 231 ? -8.773 1.426 4.226 1.00 27.88 231 LEU A N 1
ATOM 1875 C CA . LEU A 1 231 ? -9.298 1.804 5.546 1.00 27.88 231 LEU A CA 1
ATOM 1876 C C . LEU A 1 231 ? -8.742 1.120 6.806 1.00 27.88 231 LEU A C 1
ATOM 1878 O O . LEU A 1 231 ? -9.121 0.002 7.109 1.00 27.88 231 LEU A O 1
ATOM 1882 N N . ALA A 1 232 ? -8.035 1.895 7.643 1.00 24.47 232 ALA A N 1
ATOM 1883 C CA . ALA A 1 232 ? -7.853 1.624 9.072 1.00 24.47 232 ALA A CA 1
ATOM 1884 C C . ALA A 1 232 ? -8.586 2.694 9.914 1.00 24.47 232 ALA A C 1
ATOM 1886 O O . ALA A 1 232 ? -8.447 3.896 9.674 1.00 24.47 232 ALA A O 1
ATOM 1887 N N . VAL A 1 233 ? -9.386 2.265 10.896 1.00 26.55 233 VAL A N 1
ATOM 1888 C CA . VAL A 1 233 ? -10.149 3.137 11.812 1.00 26.55 233 VAL A CA 1
ATOM 1889 C C . VAL A 1 233 ? -9.577 3.044 13.224 1.00 26.55 233 VAL A C 1
ATOM 1891 O O . VAL A 1 233 ? -9.947 2.152 13.980 1.00 26.55 233 VAL A O 1
ATOM 1894 N N . ALA A 1 234 ? -8.721 3.986 13.615 1.00 25.50 234 ALA A N 1
ATOM 1895 C CA . ALA A 1 234 ? -8.224 4.058 14.986 1.00 25.50 234 ALA A CA 1
ATOM 1896 C C . ALA A 1 234 ? -9.087 5.024 15.814 1.00 25.50 234 ALA A C 1
ATOM 1898 O O . ALA A 1 234 ? -9.115 6.215 15.497 1.00 25.50 234 ALA A O 1
ATOM 1899 N N . PRO A 1 235 ? -9.747 4.586 16.899 1.00 26.06 235 PRO A N 1
ATOM 1900 C CA . PRO A 1 235 ? -10.330 5.513 17.851 1.00 26.06 235 PRO A CA 1
ATOM 1901 C C . PRO A 1 235 ? -9.235 5.990 18.813 1.00 26.06 235 PRO A C 1
ATOM 1903 O O . PRO A 1 235 ? -8.673 5.196 19.565 1.00 26.06 235 PRO A O 1
ATOM 1906 N N . LEU A 1 236 ? -8.943 7.291 18.837 1.00 34.50 236 LEU A N 1
ATOM 1907 C CA . LEU A 1 236 ? -8.179 7.894 19.929 1.00 34.50 236 LEU A CA 1
ATOM 1908 C C . LEU A 1 236 ? -8.862 9.166 20.427 1.00 34.50 236 LEU A C 1
ATOM 1910 O O . LEU A 1 236 ? -8.805 10.212 19.789 1.00 34.50 236 LEU A O 1
ATOM 1914 N N . TYR A 1 237 ? -9.430 9.083 21.631 1.00 27.88 237 TYR A N 1
ATOM 1915 C CA . TYR A 1 237 ? -9.367 10.198 22.568 1.00 27.88 237 TYR A CA 1
ATOM 1916 C C . TYR A 1 237 ? -9.311 9.690 24.014 1.00 27.88 237 TYR A C 1
ATOM 1918 O O . TYR A 1 237 ? -10.224 9.026 24.496 1.00 27.88 237 TYR A O 1
ATOM 1926 N N . LYS A 1 238 ? -8.222 10.029 24.712 1.00 28.19 238 LYS A N 1
ATOM 1927 C CA . LYS A 1 238 ? -8.120 10.022 26.177 1.00 28.19 238 LYS A CA 1
ATOM 1928 C C . LYS A 1 238 ? -8.003 11.500 26.575 1.00 28.19 238 LYS A C 1
ATOM 1930 O O . LYS A 1 238 ? -7.032 12.132 26.153 1.00 28.19 238 LYS A O 1
ATOM 1935 N N . PRO A 1 239 ? -8.961 12.096 27.304 1.00 31.17 239 PRO A N 1
ATOM 1936 C CA . PRO A 1 239 ? -8.920 13.527 27.569 1.00 31.17 239 PRO A CA 1
ATOM 1937 C C . PRO A 1 239 ? -7.846 13.830 28.619 1.00 31.17 239 PRO A C 1
ATOM 1939 O O . PRO A 1 239 ? -7.947 13.404 29.767 1.00 31.17 239 PRO A O 1
ATOM 1942 N N . GLN A 1 240 ? -6.814 14.587 28.239 1.00 30.41 240 GLN A N 1
ATOM 1943 C CA . GLN A 1 240 ? -6.018 15.337 29.207 1.00 30.41 240 GLN A CA 1
ATOM 1944 C C . GLN A 1 240 ? -6.655 16.712 29.394 1.00 30.41 240 GLN A C 1
ATOM 1946 O O . GLN A 1 240 ? -6.768 17.509 28.464 1.00 30.41 240 GLN A O 1
ATOM 1951 N N . SER A 1 241 ? -7.079 16.979 30.624 1.00 31.50 241 SER A N 1
ATOM 1952 C CA . SER A 1 241 ? -7.624 18.253 31.068 1.00 31.50 241 SER A CA 1
ATOM 1953 C C . SER A 1 241 ? -6.595 19.377 30.914 1.00 31.50 241 SER A C 1
ATOM 1955 O O . SER A 1 241 ? -5.658 19.479 31.709 1.00 31.50 241 SER A O 1
ATOM 1957 N N . LYS A 1 242 ? -6.796 20.283 29.954 1.00 30.42 242 LYS A N 1
ATOM 1958 C CA . LYS A 1 242 ? -6.283 21.654 30.056 1.00 30.42 242 LYS A CA 1
ATOM 1959 C C . LYS A 1 242 ? -7.381 22.646 29.696 1.00 30.42 242 LYS A C 1
ATOM 1961 O O . LYS A 1 242 ? -7.817 22.763 28.559 1.00 30.42 242 LYS A O 1
ATOM 1966 N N . ARG A 1 243 ? -7.816 23.337 30.745 1.00 29.89 243 ARG A N 1
ATOM 1967 C CA . ARG A 1 243 ? -8.711 24.491 30.790 1.00 29.89 243 ARG A CA 1
ATOM 1968 C C . ARG A 1 243 ? -8.145 25.584 29.867 1.00 29.89 243 ARG A C 1
ATOM 1970 O O . ARG A 1 243 ? -7.155 26.213 30.230 1.00 29.89 243 ARG A O 1
ATOM 1977 N N . LEU A 1 244 ? -8.724 25.786 28.681 1.00 30.70 244 LEU A N 1
ATOM 1978 C CA . LEU A 1 244 ? -8.422 26.959 27.854 1.00 30.70 244 LEU A CA 1
ATOM 1979 C C . LEU A 1 244 ? -9.312 28.121 28.306 1.00 30.70 244 LEU A C 1
ATOM 1981 O O . LEU A 1 244 ? -10.537 28.025 28.295 1.00 30.70 244 LEU A O 1
ATOM 1985 N N . GLN A 1 245 ? -8.670 29.203 28.740 1.00 28.98 245 GLN A N 1
ATOM 1986 C CA . GLN A 1 245 ? -9.305 30.479 29.044 1.00 28.98 245 GLN A CA 1
ATOM 1987 C C . GLN A 1 245 ? -9.860 31.107 27.756 1.00 28.98 245 GLN A C 1
ATOM 1989 O O . GLN A 1 245 ? -9.178 31.164 26.735 1.00 28.98 245 GLN A O 1
ATOM 1994 N N . LEU A 1 246 ? -11.103 31.582 27.831 1.00 29.17 246 LEU A N 1
ATOM 1995 C CA . LEU A 1 246 ? -11.773 32.385 26.811 1.00 29.17 246 LEU A CA 1
ATOM 1996 C C . LEU A 1 246 ? -11.016 33.708 26.603 1.00 29.17 246 LEU A C 1
ATOM 1998 O O . LEU A 1 246 ? -11.000 34.551 27.497 1.00 29.17 246 LEU A O 1
ATOM 2002 N N . MET A 1 247 ? -10.434 33.910 25.419 1.00 27.61 247 MET A N 1
ATOM 2003 C CA . MET A 1 247 ? -10.101 35.244 24.906 1.00 27.61 247 MET A CA 1
ATOM 2004 C C . MET A 1 247 ? -11.161 35.663 23.885 1.00 27.61 247 MET A C 1
ATOM 2006 O O . MET A 1 247 ? -11.570 34.876 23.034 1.00 27.61 247 MET A O 1
ATOM 2010 N N . GLY A 1 248 ? -11.659 36.888 24.058 1.00 28.02 248 GLY A N 1
ATOM 2011 C CA . GLY A 1 248 ? -12.888 37.3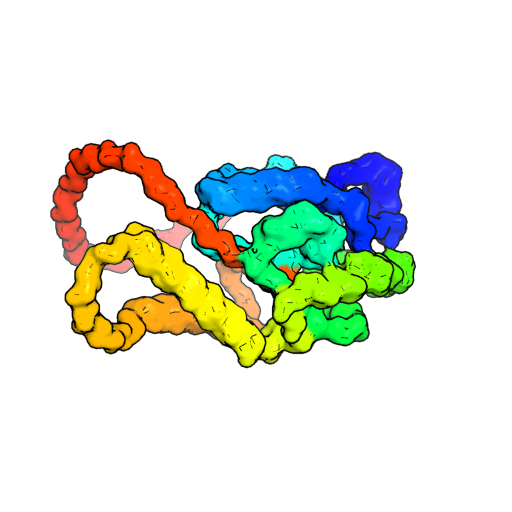99 23.465 1.00 28.02 248 GLY A CA 1
ATOM 2012 C C . GLY A 1 248 ? -12.863 37.615 21.951 1.00 28.02 248 GLY A C 1
ATOM 2013 O O . GLY A 1 248 ? -11.854 37.981 21.355 1.00 28.02 248 GLY A O 1
ATOM 2014 N N . PHE A 1 249 ? -14.040 37.441 21.354 1.00 26.14 249 PHE A N 1
ATOM 2015 C CA . PHE A 1 249 ? -14.375 37.873 20.000 1.00 26.14 249 PHE A CA 1
ATOM 2016 C C . PHE A 1 249 ? -14.633 39.391 19.961 1.00 26.14 249 PHE A C 1
ATOM 2018 O O . PHE A 1 249 ? -15.404 39.880 20.793 1.00 26.14 249 PHE A O 1
ATOM 2025 N N . PRO A 1 250 ? -14.113 40.145 18.975 1.00 29.94 250 PRO A N 1
ATOM 2026 C CA . PRO A 1 250 ? -14.680 41.435 18.619 1.00 29.94 250 PRO A CA 1
ATOM 2027 C C . PRO A 1 250 ? -15.858 41.284 17.639 1.00 29.94 250 PRO A C 1
ATOM 2029 O O . PRO A 1 250 ? -15.922 40.369 16.820 1.00 29.94 250 PRO A O 1
ATOM 2032 N N . ARG A 1 251 ? -16.811 42.209 17.794 1.00 28.52 251 ARG A N 1
ATOM 2033 C CA . ARG A 1 251 ? -18.129 42.307 17.150 1.00 28.52 251 ARG A CA 1
ATOM 2034 C C . ARG A 1 251 ? -18.087 42.369 15.616 1.00 28.52 251 ARG A C 1
ATOM 2036 O O . ARG A 1 251 ? -17.230 43.015 15.025 1.00 28.52 251 ARG A O 1
ATOM 2043 N N . ILE A 1 252 ? -19.119 41.776 15.017 1.00 30.88 252 ILE A N 1
ATOM 2044 C CA . ILE A 1 252 ? -19.505 41.849 13.602 1.00 30.88 252 ILE A CA 1
ATOM 2045 C C . ILE A 1 252 ? -19.918 43.293 13.248 1.00 30.88 252 ILE A C 1
ATOM 2047 O O . ILE A 1 252 ? -20.752 43.877 13.938 1.00 30.88 252 ILE A O 1
ATOM 2051 N N . LEU A 1 253 ? -19.369 43.846 12.162 1.00 27.80 253 LEU A N 1
ATOM 2052 C CA . LEU A 1 253 ? -19.847 45.065 11.487 1.00 27.80 253 LEU A CA 1
ATOM 2053 C C . LEU A 1 253 ? -20.557 44.666 10.174 1.00 27.80 253 LEU A C 1
ATOM 2055 O O . LEU A 1 253 ? -20.068 43.761 9.495 1.00 27.80 253 LEU A O 1
ATOM 2059 N N . PRO A 1 254 ? -21.686 45.298 9.797 1.00 31.42 254 PRO A N 1
ATOM 2060 C CA . PRO A 1 254 ? -22.428 44.940 8.593 1.00 31.42 254 PRO A CA 1
ATOM 2061 C C . PRO A 1 254 ? -21.835 45.602 7.336 1.00 31.42 254 PRO A C 1
ATOM 2063 O O . PRO A 1 254 ? -21.434 46.765 7.358 1.00 31.42 254 PRO A O 1
ATOM 2066 N N . LEU A 1 255 ? -21.806 44.854 6.229 1.00 30.09 255 LEU A N 1
ATOM 2067 C CA . LEU A 1 255 ? -21.493 45.344 4.879 1.00 30.09 255 LEU A CA 1
ATOM 2068 C C . LEU A 1 255 ? -22.603 46.270 4.344 1.00 30.09 255 LEU A C 1
ATOM 2070 O O . LEU A 1 255 ? -23.778 45.947 4.532 1.00 30.09 255 LEU A O 1
ATOM 2074 N N . PRO A 1 256 ? -22.279 47.336 3.586 1.00 32.22 256 PRO A N 1
ATOM 2075 C CA . PRO A 1 256 ? -23.267 48.047 2.788 1.00 32.22 256 PRO A CA 1
ATOM 2076 C C . PRO A 1 256 ? -23.362 47.491 1.354 1.00 32.22 256 PRO A C 1
ATOM 2078 O O . PRO A 1 256 ? -22.364 47.166 0.711 1.00 32.22 256 PRO A O 1
ATOM 2081 N N . MET A 1 257 ? -24.600 47.417 0.862 1.00 32.59 257 MET A N 1
ATOM 2082 C CA . MET A 1 257 ? -24.975 47.251 -0.547 1.00 32.59 257 MET A CA 1
ATOM 2083 C C . MET A 1 257 ? -24.649 48.515 -1.361 1.00 32.59 257 MET A C 1
ATOM 2085 O O . MET A 1 257 ? -25.006 49.601 -0.915 1.00 32.59 257 MET A O 1
ATOM 2089 N N . ALA A 1 258 ? -24.077 48.357 -2.565 1.00 32.75 258 ALA A N 1
ATOM 2090 C CA . ALA A 1 258 ? -24.495 48.976 -3.843 1.00 32.75 258 ALA A CA 1
ATOM 2091 C C . ALA A 1 258 ? -23.348 49.028 -4.888 1.00 32.75 258 ALA A C 1
ATOM 2093 O O . ALA A 1 258 ? -22.195 49.293 -4.573 1.00 32.75 258 ALA A O 1
ATOM 2094 N N . LEU A 1 259 ? -23.737 48.749 -6.135 1.00 34.56 259 LEU A N 1
ATOM 2095 C CA . LEU A 1 259 ? -23.044 48.715 -7.444 1.00 34.56 259 LEU A CA 1
ATOM 2096 C C . LEU A 1 259 ? -22.452 50.093 -7.885 1.00 34.56 259 LEU A C 1
ATOM 2098 O O . LEU A 1 259 ? -22.836 51.077 -7.253 1.00 34.56 259 LEU A O 1
ATOM 2102 N N . PRO A 1 260 ? -21.598 50.239 -8.950 1.00 33.78 260 PRO A N 1
ATOM 2103 C CA . PRO A 1 260 ? -21.819 49.696 -10.305 1.00 33.78 260 PRO A CA 1
ATOM 2104 C C . PRO A 1 260 ? -20.622 49.253 -11.180 1.00 33.78 260 PRO A C 1
ATOM 2106 O O . PRO A 1 260 ? -19.447 49.474 -10.914 1.00 33.78 260 PRO A O 1
ATOM 2109 N N . THR A 1 261 ? -21.023 48.594 -12.272 1.00 32.06 261 THR A N 1
ATOM 2110 C CA . THR A 1 261 ? -20.296 48.118 -13.455 1.00 32.06 261 THR A CA 1
ATOM 2111 C C . THR A 1 261 ? -19.461 49.173 -14.187 1.00 32.06 261 THR A C 1
ATOM 2113 O O . THR A 1 261 ? -19.824 50.344 -14.237 1.00 32.06 261 THR A O 1
ATOM 2116 N N . THR A 1 262 ? -18.455 48.662 -14.911 1.00 30.56 262 THR A N 1
ATOM 2117 C CA . THR A 1 262 ? -17.505 49.312 -15.837 1.00 30.56 262 THR A CA 1
ATOM 2118 C C . THR A 1 262 ? -16.264 49.896 -15.165 1.00 30.56 262 THR A C 1
ATOM 2120 O O . THR A 1 262 ? -16.345 50.917 -14.509 1.00 30.56 262 THR A O 1
ATOM 2123 N N . TRP A 1 263 ? -15.114 49.231 -15.337 1.00 28.30 263 TRP A N 1
ATOM 2124 C CA . TRP A 1 263 ? -13.815 49.847 -15.638 1.00 28.30 263 TRP A CA 1
ATOM 2125 C C . TRP A 1 263 ? -12.776 48.746 -15.949 1.00 28.30 263 TRP A C 1
ATOM 2127 O O . TRP A 1 263 ? -12.479 47.890 -15.124 1.00 28.30 263 TRP A O 1
ATOM 2137 N N . PHE A 1 264 ? -12.231 48.826 -17.167 1.00 27.30 264 PHE A N 1
ATOM 2138 C CA . PHE A 1 264 ? -10.895 48.383 -17.586 1.00 27.30 264 PHE A CA 1
ATOM 2139 C C . PHE A 1 264 ? -10.593 46.902 -17.897 1.00 27.30 264 PHE A C 1
ATOM 2141 O O . PHE A 1 264 ? -9.855 46.207 -17.207 1.00 27.30 264 PHE A O 1
ATOM 2148 N N . LEU A 1 265 ? -11.015 46.504 -19.103 1.00 26.98 265 LEU A N 1
ATOM 2149 C CA . LEU A 1 265 ? -10.142 45.822 -20.067 1.00 26.98 265 LEU A CA 1
ATOM 2150 C C . LEU A 1 265 ? -9.000 46.768 -20.486 1.00 26.98 265 LEU A C 1
ATOM 2152 O O . LEU A 1 265 ? -9.240 47.707 -21.238 1.00 26.98 265 LEU A O 1
ATOM 2156 N N . SER A 1 266 ? -7.773 46.535 -20.024 1.00 27.67 266 SER A N 1
ATOM 2157 C CA . SER A 1 266 ? -6.523 46.972 -20.672 1.00 27.67 266 SER A CA 1
ATOM 2158 C C . SER A 1 266 ? -5.350 46.407 -19.874 1.00 27.67 266 SER A C 1
ATOM 2160 O O . SER A 1 266 ? -5.406 46.414 -18.652 1.00 27.67 266 SER A O 1
ATOM 2162 N N . GLN A 1 267 ? -4.289 45.986 -20.567 1.00 29.66 267 GLN A N 1
ATOM 2163 C CA . GLN A 1 267 ? -3.028 45.410 -20.062 1.00 29.66 267 GLN A CA 1
ATOM 2164 C C . GLN A 1 267 ? -2.915 43.875 -20.076 1.00 29.66 267 GLN A C 1
ATOM 2166 O O . GLN A 1 267 ? -2.566 43.256 -19.080 1.00 29.66 267 GLN A O 1
ATOM 2171 N N . ILE A 1 268 ? -3.086 43.269 -21.257 1.00 30.69 268 ILE A N 1
ATOM 2172 C CA . ILE A 1 268 ? -2.162 42.216 -21.714 1.00 30.69 268 ILE A CA 1
ATOM 2173 C C . ILE A 1 268 ? -1.745 42.568 -23.148 1.00 30.69 268 ILE A C 1
ATOM 2175 O O . ILE A 1 268 ? -2.436 42.272 -24.118 1.00 30.69 268 ILE A O 1
ATOM 2179 N N . SER A 1 269 ? -0.630 43.287 -23.260 1.00 25.69 269 SER A N 1
ATOM 2180 C CA . SER A 1 269 ? 0.140 43.502 -24.487 1.00 25.69 269 SER A CA 1
ATOM 2181 C C . SER A 1 269 ? 1.574 43.841 -24.064 1.00 25.69 269 SER A C 1
ATOM 2183 O O . SER A 1 269 ? 1.764 44.897 -23.461 1.00 25.69 269 SER A O 1
ATOM 2185 N N . LYS A 1 270 ? 2.542 43.008 -24.490 1.00 29.22 270 LYS A N 1
ATOM 2186 C CA . LYS A 1 270 ? 4.014 43.102 -24.297 1.00 29.22 270 LYS A CA 1
ATOM 2187 C C . LYS A 1 270 ? 4.446 42.658 -22.885 1.00 29.22 270 LYS A C 1
ATOM 2189 O O . LYS A 1 270 ? 3.893 43.155 -21.917 1.00 29.22 270 LYS A O 1
ATOM 2194 N N . GLN A 1 271 ? 5.358 41.711 -22.670 1.00 33.06 271 GLN A N 1
ATOM 2195 C CA . GLN A 1 271 ? 6.506 41.175 -23.417 1.00 33.06 271 GLN A CA 1
ATOM 2196 C C . GLN A 1 271 ? 6.564 39.650 -23.281 1.00 33.06 271 GLN A C 1
ATOM 2198 O O . GLN A 1 271 ? 6.044 39.142 -22.263 1.00 33.06 271 GLN A O 1
#

Secondary structure (DSSP, 8-state):
-GGGBPPPPHHHHHHHHTT-S-TTSGGGB-HHHHHHHHHHHHTT--EEEEEEETTTTEEEEEEEEE---SSB----TTTTT-HHHHHH-SS-EEEE--HHHHHHHHHHHHHHTT---HHHHHHHIIIIIHHHIIIIIGGGGGG-SEEEETGGG-HHHHHHHHHHHHHHHHHHHHHHH-S------------HHHHHHHHHHHHHHHHHHH-TTS-----------------B--------------PPPPPP-PPPP--------------

Radius of gyration: 24.33 Å; chains: 1; bounding box: 59×65×56 Å

Foldseek 3Di:
DQLFFDFDDPVLQVCVVQLNHACLAPVRGDVVVVLVQLVCLLVQHKDWTWDADSQSRGTDPDTDIDGRDQWDKDWDQQCQQDPSSLVSFQAWEAEDEDPVVVLVVVQVCCCPPVVDDNVSSVVSCVPHVVVSCVPRRVVSVVSHPYYHYPFPVPVVVVVVVVVVLVVLVVVLVVVVVDPDDPDPDDPDPDPVVVVVVVVVVVVVVVVVVVPPPDDDDDDDDDDDDDGTTTTGRRRDDDDDDDDDDDDDDDDDDDDDDDDDDDDDDDDDDDD

Sequence (271 aa):
MDSFYKVLNKEKQEQAACNEYNFDHPDAFDFDLLISVLRKLKEGKSVKVPVYDFTTHSRSKEWKIIYGANVIVFEGILSFANKELLQLLDMKVFVDTDSDIRLVRRLKRDIMERGRDVSGVIKQYSKFVKPAFEQYIEPTMQAADIVVPRGGENFVALDLIVQHVHSQLEKVRRSSLGEGENTTAAESPIPTWLLLFVAQYLLFVIIAQKTIHSPPRTYPFLISWKGVQFLAVAPLYKPQSKRLQLMGFPRILPLPMALPTTWFLSQISKQ

pLDDT: mean 70.31, std 26.82, range [23.67, 95.5]

InterPro domains:
  IPR000764 Uridine kinase-like [cd02023] (1-168)
  IPR006083 Phosphoribulokinase/uridine kinase [PF00485] (1-156)
  IPR027417 P-loop containing nucleoside triphosphate hydrolase [G3DSA:3.40.50.300] (1-177)
  IPR027417 P-loop containing nucleoside triphosphate hydrolase [SSF52540] (1-161)

Organism: Micrurus corallinus (NCBI:txid54390)